Protein AF-A0A957ATM4-F1 (afdb_monomer)

Structure (mmCIF, N/CA/C/O backbone):
data_AF-A0A957ATM4-F1
#
_entry.id   AF-A0A957ATM4-F1
#
loop_
_atom_site.group_PDB
_atom_site.id
_atom_site.type_symbol
_atom_site.label_atom_id
_atom_site.label_alt_id
_atom_site.label_comp_id
_atom_site.label_asym_id
_atom_site.label_entity_id
_atom_site.label_seq_id
_atom_site.pdbx_PDB_ins_code
_atom_site.Cartn_x
_atom_site.Cartn_y
_atom_site.Cartn_z
_atom_site.occupancy
_atom_site.B_iso_or_equiv
_atom_site.auth_seq_id
_atom_site.auth_comp_id
_atom_site.auth_asym_id
_atom_site.auth_atom_id
_atom_site.pdbx_PDB_model_num
ATOM 1 N N . MET A 1 1 ? -53.251 17.402 25.064 1.00 40.00 1 MET A N 1
ATOM 2 C CA . MET A 1 1 ? -52.971 16.564 23.880 1.00 40.00 1 MET A CA 1
ATOM 3 C C . MET A 1 1 ? -51.745 17.144 23.198 1.00 40.00 1 MET A C 1
ATOM 5 O O . MET A 1 1 ? -51.858 18.003 22.338 1.00 40.00 1 MET A O 1
ATOM 9 N N . THR A 1 2 ? -50.576 16.787 23.715 1.00 40.59 2 THR A N 1
ATOM 10 C CA . THR A 1 2 ? -49.256 17.186 23.221 1.00 40.59 2 THR A CA 1
ATOM 11 C C . THR A 1 2 ? -48.839 16.183 22.155 1.00 40.59 2 THR A C 1
ATOM 13 O O . THR A 1 2 ? -48.601 15.024 22.476 1.00 40.59 2 THR A O 1
ATOM 16 N N . ASN A 1 3 ? -48.818 16.618 20.895 1.00 41.56 3 ASN A N 1
ATOM 17 C CA . ASN A 1 3 ? -48.182 15.866 19.818 1.00 41.56 3 ASN A CA 1
ATOM 18 C C . ASN A 1 3 ? -46.671 16.064 19.934 1.00 41.56 3 ASN A C 1
ATOM 20 O O . ASN A 1 3 ? -46.186 17.191 19.853 1.00 41.56 3 ASN A O 1
ATOM 24 N N . ASP A 1 4 ? -45.974 14.959 20.151 1.00 37.66 4 ASP A N 1
ATOM 25 C CA . ASP A 1 4 ? -44.525 14.835 20.236 1.00 37.66 4 ASP A CA 1
ATOM 26 C C . ASP A 1 4 ? -43.984 14.470 18.834 1.00 37.66 4 ASP A C 1
ATOM 28 O O . ASP A 1 4 ? -44.310 13.391 18.331 1.00 37.66 4 ASP A O 1
ATOM 32 N N . PRO A 1 5 ? -43.239 15.342 18.127 1.00 45.31 5 PRO A N 1
ATOM 33 C CA . PRO A 1 5 ? -42.734 15.057 16.785 1.00 45.31 5 PRO A CA 1
ATOM 34 C C . PRO A 1 5 ? -41.310 14.467 16.830 1.00 45.31 5 PRO A C 1
ATOM 36 O O . PRO A 1 5 ? -40.392 15.029 16.238 1.00 45.31 5 PRO A O 1
ATOM 39 N N . SER A 1 6 ? -41.109 13.343 17.529 1.00 41.41 6 SER A N 1
ATOM 40 C CA . SER A 1 6 ? -39.770 12.768 17.789 1.00 41.41 6 SER A CA 1
ATOM 41 C C . SER A 1 6 ? -39.470 11.424 17.090 1.00 41.41 6 SER A C 1
ATOM 43 O O . SER A 1 6 ? -38.690 10.628 17.600 1.00 41.41 6 SER A O 1
ATOM 45 N N . LEU A 1 7 ? -40.069 11.113 15.927 1.00 37.44 7 LEU A N 1
ATOM 46 C CA . LEU A 1 7 ? -39.877 9.787 15.290 1.00 37.44 7 LEU A CA 1
ATOM 47 C C . LEU A 1 7 ? -39.772 9.751 13.746 1.00 37.44 7 LEU A C 1
ATOM 49 O O . LEU A 1 7 ? -40.033 8.717 13.143 1.00 37.44 7 LEU A O 1
ATOM 53 N N . ALA A 1 8 ? -39.337 10.820 13.067 1.00 36.06 8 ALA A N 1
ATOM 54 C CA . ALA A 1 8 ? -39.198 10.800 11.597 1.00 36.06 8 ALA A CA 1
ATOM 55 C C . ALA A 1 8 ? -37.880 11.399 11.068 1.00 36.06 8 ALA A C 1
ATOM 57 O O . ALA A 1 8 ? -37.890 12.263 10.197 1.00 36.06 8 ALA A O 1
ATOM 58 N N . SER A 1 9 ? -36.733 10.932 11.573 1.00 38.50 9 SER A N 1
ATOM 59 C CA . SER A 1 9 ? -35.419 11.196 10.956 1.00 38.50 9 SER A CA 1
ATOM 60 C C . SER A 1 9 ? -34.688 9.897 10.597 1.00 38.50 9 SER A C 1
ATOM 62 O O . SER A 1 9 ? -33.497 9.755 10.856 1.00 38.50 9 SER A O 1
ATOM 64 N N . ALA A 1 10 ? -35.404 8.940 10.004 1.00 39.41 10 ALA A N 1
ATOM 65 C CA . ALA A 1 10 ? -34.805 7.834 9.263 1.00 39.41 10 ALA A CA 1
ATOM 66 C C . ALA A 1 10 ? -34.756 8.237 7.779 1.00 39.41 10 ALA A C 1
ATOM 68 O O . ALA A 1 10 ? -35.801 8.452 7.169 1.00 39.41 10 ALA A O 1
ATOM 69 N N . GLY A 1 11 ? -33.549 8.393 7.227 1.00 42.22 11 GLY A N 1
ATOM 70 C CA . GLY A 1 11 ? -33.332 8.608 5.791 1.00 42.22 11 GLY A CA 1
ATOM 71 C C . GLY A 1 11 ? -33.213 10.064 5.329 1.00 42.22 11 GLY A C 1
ATOM 72 O O . GLY A 1 11 ? -33.776 10.420 4.296 1.00 42.22 11 GLY A O 1
ATOM 73 N N . GLN A 1 12 ? -32.467 10.927 6.032 1.00 45.06 12 GLN A N 1
ATOM 74 C CA . GLN A 1 12 ? -31.964 12.129 5.358 1.00 45.06 12 GLN A CA 1
ATOM 75 C C . GLN A 1 12 ? -30.937 11.679 4.317 1.00 45.06 12 GLN A C 1
ATOM 77 O O . GLN A 1 12 ? -29.801 11.368 4.665 1.00 45.06 12 GLN A O 1
ATOM 82 N N . SER A 1 13 ? -31.341 11.643 3.047 1.00 55.44 13 SER A N 1
ATOM 83 C CA . SER A 1 13 ? -30.469 11.498 1.880 1.00 55.44 13 SER A CA 1
ATOM 84 C C . SER A 1 13 ? -29.562 12.728 1.773 1.00 55.44 13 SER A C 1
ATOM 86 O O . SER A 1 13 ? -29.761 13.613 0.935 1.00 55.44 13 SER A O 1
ATOM 88 N N . ASN A 1 14 ? -28.627 12.844 2.710 1.00 70.81 14 ASN A N 1
ATOM 89 C CA . ASN A 1 14 ? -27.729 13.972 2.815 1.00 70.81 14 ASN A CA 1
ATOM 90 C C . ASN A 1 14 ? -26.638 13.762 1.767 1.00 70.81 14 ASN A C 1
ATOM 92 O O . ASN A 1 14 ? -25.816 12.854 1.865 1.00 70.81 14 ASN A O 1
ATOM 96 N N . LEU A 1 15 ? -26.715 14.544 0.695 1.00 78.19 15 LEU A N 1
ATOM 97 C CA . LEU A 1 15 ? -25.790 14.466 -0.425 1.00 78.19 15 LEU A CA 1
ATOM 98 C C . LEU A 1 15 ? -24.567 15.329 -0.115 1.00 78.19 15 LEU A C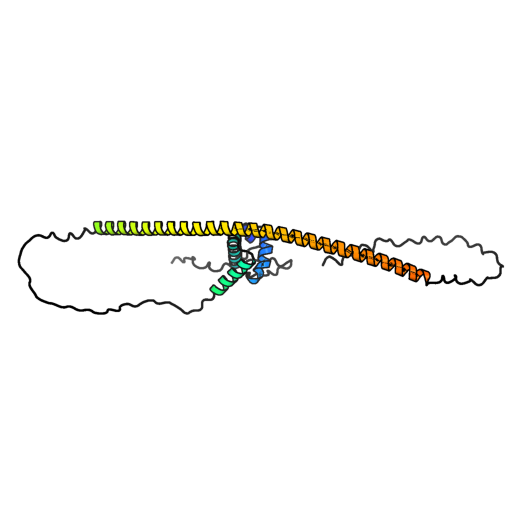 1
ATOM 100 O O . LEU A 1 15 ? -24.607 16.553 -0.254 1.00 78.19 15 LEU A O 1
ATOM 104 N N . TYR A 1 16 ? -23.471 14.688 0.266 1.00 79.62 16 TYR A N 1
ATOM 105 C CA . TYR A 1 16 ? -22.216 15.338 0.606 1.00 79.62 16 TYR A CA 1
ATOM 106 C C . TYR A 1 16 ? -21.400 15.682 -0.641 1.00 79.62 16 TYR A C 1
ATOM 108 O O . TYR A 1 16 ? -21.282 14.905 -1.600 1.00 79.62 16 TYR A O 1
ATOM 116 N N . ARG A 1 17 ? -20.794 16.873 -0.635 1.00 83.44 17 ARG A N 1
ATOM 117 C CA . ARG A 1 17 ? -19.826 17.278 -1.661 1.00 83.44 17 ARG A CA 1
ATOM 118 C C . ARG A 1 17 ? -18.489 16.567 -1.426 1.00 83.44 17 ARG A C 1
ATOM 120 O O . ARG A 1 17 ? -18.107 16.353 -0.279 1.00 83.44 17 ARG A O 1
ATOM 127 N N . PRO A 1 18 ? -17.681 16.323 -2.474 1.00 80.88 18 PRO A N 1
ATOM 128 C CA . PRO A 1 18 ? -16.367 15.697 -2.313 1.00 80.88 18 PRO A CA 1
ATOM 129 C C . PRO A 1 18 ? -15.440 16.434 -1.334 1.00 80.88 18 PRO A C 1
ATOM 131 O O . PRO A 1 18 ? -14.645 15.810 -0.645 1.00 80.88 18 PRO A O 1
ATOM 134 N N . ALA A 1 19 ? -15.537 17.764 -1.257 1.00 78.88 19 ALA A N 1
ATOM 135 C CA . ALA A 1 19 ? -14.753 18.556 -0.310 1.00 78.88 19 ALA A CA 1
ATOM 136 C C . ALA A 1 19 ? -15.186 18.338 1.151 1.00 78.88 19 ALA A C 1
ATOM 138 O O . ALA A 1 19 ? -14.337 18.308 2.035 1.00 78.88 19 ALA A O 1
ATOM 139 N N . GLU A 1 20 ? -16.485 18.149 1.393 1.00 83.94 20 GLU A N 1
ATOM 140 C CA . GLU A 1 20 ? -17.044 17.901 2.727 1.00 83.94 20 GLU A CA 1
ATOM 141 C C . GLU A 1 20 ? -16.681 16.494 3.206 1.00 83.94 20 GLU A C 1
ATOM 143 O O . GLU A 1 20 ? -16.229 16.333 4.334 1.00 83.94 20 GLU A O 1
ATOM 148 N N . VAL A 1 21 ? -16.771 15.491 2.324 1.00 84.06 21 VAL A N 1
ATOM 149 C CA . VAL A 1 21 ? -16.355 14.111 2.634 1.00 84.06 21 VAL A CA 1
ATOM 150 C C . VAL A 1 21 ? -14.859 14.036 2.940 1.00 84.06 21 VAL A C 1
ATOM 152 O O . VAL A 1 21 ? -14.456 13.396 3.906 1.00 84.06 21 VAL A O 1
ATOM 155 N N . ALA A 1 22 ? -14.024 14.735 2.165 1.00 85.50 22 ALA A N 1
ATOM 156 C CA . ALA A 1 22 ? -12.586 14.798 2.425 1.00 85.50 22 ALA A CA 1
ATOM 157 C C . ALA A 1 22 ? -12.278 15.414 3.801 1.00 85.50 22 ALA A C 1
ATOM 159 O O . ALA A 1 22 ? -11.408 14.923 4.517 1.00 85.50 22 ALA A O 1
ATOM 160 N N . GLN A 1 23 ? -13.016 16.461 4.185 1.00 84.44 23 GLN A N 1
ATOM 161 C CA . GLN A 1 23 ? -12.873 17.096 5.492 1.00 84.44 23 GLN A CA 1
ATOM 162 C C . GLN A 1 23 ? -13.350 16.190 6.634 1.00 84.44 23 GLN A C 1
ATOM 164 O O . GLN A 1 23 ? -12.699 16.147 7.674 1.00 84.44 23 GLN A O 1
ATOM 169 N N . LEU A 1 24 ? -14.448 15.457 6.435 1.00 84.75 24 LEU A N 1
ATOM 170 C CA . LEU A 1 24 ? -15.026 14.556 7.433 1.00 84.75 24 LEU A CA 1
ATOM 171 C C . LEU A 1 24 ? -14.125 13.346 7.716 1.00 84.75 24 LEU A C 1
ATOM 173 O O . LEU A 1 24 ? -13.952 12.972 8.870 1.00 84.75 24 LEU A O 1
ATOM 177 N N . LEU A 1 25 ? -13.501 12.792 6.676 1.00 84.75 25 LEU A N 1
ATOM 178 C CA . LEU A 1 25 ? -12.559 11.669 6.780 1.00 84.75 25 LEU A CA 1
ATOM 179 C C . LEU A 1 25 ? -11.124 12.112 7.133 1.00 84.75 25 LEU A C 1
ATOM 181 O O . LEU A 1 25 ? -10.246 11.283 7.365 1.00 84.75 25 LEU A O 1
ATOM 185 N N . GLY A 1 26 ? -10.849 13.422 7.147 1.00 86.44 26 GLY A N 1
ATOM 186 C CA . GLY A 1 26 ? -9.512 13.961 7.415 1.00 86.44 26 GLY A CA 1
ATOM 187 C C . GLY A 1 26 ? -8.473 13.646 6.329 1.00 86.44 26 GLY A C 1
ATOM 188 O O . GLY A 1 26 ? -7.273 13.670 6.603 1.00 86.44 26 GLY A O 1
ATOM 189 N N . ILE A 1 27 ? -8.904 13.358 5.095 1.00 87.31 27 ILE A N 1
ATOM 190 C CA . ILE A 1 27 ? -8.031 12.975 3.973 1.00 87.31 27 ILE A CA 1
ATOM 191 C C . ILE A 1 27 ? -7.923 14.073 2.912 1.00 87.31 27 ILE A C 1
ATOM 193 O O . ILE A 1 27 ? -8.768 14.958 2.782 1.00 87.31 27 ILE A O 1
ATOM 197 N N . SER A 1 28 ? -6.876 14.010 2.083 1.00 85.06 28 SER A N 1
ATOM 198 C CA . SER A 1 28 ? -6.738 14.943 0.962 1.00 85.06 28 SER A CA 1
ATOM 199 C C . SER A 1 28 ? -7.797 14.687 -0.121 1.00 85.06 28 SER A C 1
ATOM 201 O O . SER A 1 28 ? -8.157 13.543 -0.408 1.00 85.06 28 SER A O 1
ATOM 203 N N . ALA A 1 2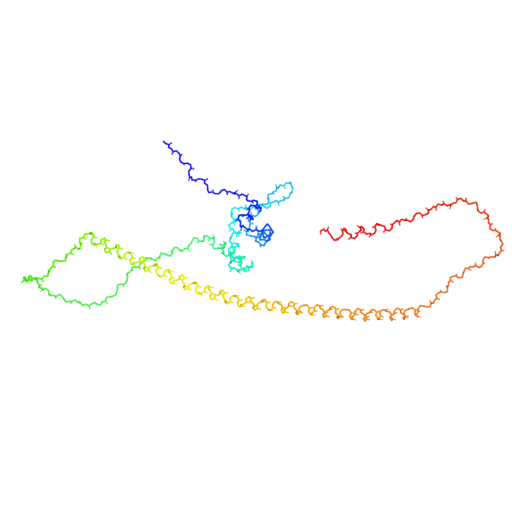9 ? -8.230 15.742 -0.820 1.00 79.69 29 ALA A N 1
ATOM 204 C CA . ALA A 1 29 ? -9.154 15.611 -1.951 1.00 79.69 29 ALA A CA 1
ATOM 205 C C . ALA A 1 29 ? -8.595 14.727 -3.088 1.00 79.69 29 ALA A C 1
ATOM 207 O O . ALA A 1 29 ? -9.362 14.134 -3.845 1.00 79.69 29 ALA A O 1
ATOM 208 N N . ALA A 1 30 ? -7.268 14.621 -3.219 1.00 78.44 30 ALA A N 1
ATOM 209 C CA . ALA A 1 30 ? -6.622 13.725 -4.177 1.00 78.44 30 ALA A CA 1
ATOM 210 C C . ALA A 1 30 ? -6.742 12.250 -3.754 1.00 78.44 30 ALA A C 1
ATOM 212 O O . ALA A 1 30 ? -7.033 11.399 -4.595 1.00 78.44 30 ALA A O 1
ATOM 213 N N . THR A 1 31 ? -6.585 11.962 -2.457 1.00 82.56 31 THR A N 1
ATOM 214 C CA . THR A 1 31 ? -6.781 10.625 -1.875 1.00 82.56 31 THR A CA 1
ATOM 215 C C . THR A 1 31 ? -8.221 10.171 -2.061 1.00 82.56 31 THR A C 1
ATOM 217 O O . THR A 1 31 ? -8.448 9.087 -2.594 1.00 82.56 31 THR A O 1
ATOM 220 N N . LEU A 1 32 ? -9.182 11.046 -1.743 1.00 84.12 32 LEU A N 1
ATOM 221 C CA . LEU A 1 32 ? -10.599 10.765 -1.945 1.00 84.12 32 LEU A CA 1
ATOM 222 C C . LEU A 1 32 ? -10.898 10.455 -3.417 1.00 84.12 32 LEU A C 1
ATOM 224 O O . LEU A 1 32 ? -11.493 9.432 -3.709 1.00 84.12 32 LEU A O 1
ATOM 228 N N . ARG A 1 33 ? -10.415 11.267 -4.371 1.00 81.50 33 ARG A N 1
ATOM 229 C CA . ARG A 1 33 ? -10.600 10.991 -5.813 1.00 81.50 33 ARG A CA 1
ATOM 230 C C . ARG A 1 33 ? -10.053 9.626 -6.232 1.00 81.50 33 ARG A C 1
ATOM 232 O O . ARG A 1 33 ? -10.665 8.960 -7.064 1.00 81.50 33 ARG A O 1
ATOM 239 N N . ARG A 1 34 ? -8.901 9.222 -5.686 1.00 81.62 34 ARG A N 1
ATOM 240 C CA . ARG A 1 34 ? -8.295 7.914 -5.965 1.00 81.62 34 ARG A CA 1
ATOM 241 C C . ARG A 1 34 ? -9.164 6.783 -5.422 1.00 81.62 34 ARG A C 1
ATOM 243 O O . ARG A 1 34 ? -9.425 5.834 -6.155 1.00 81.62 34 ARG A O 1
ATOM 250 N N . TRP A 1 35 ? -9.624 6.901 -4.179 1.00 87.19 35 TRP A N 1
ATOM 251 C CA . TRP A 1 35 ? -10.499 5.913 -3.547 1.00 87.19 35 TRP A CA 1
ATOM 252 C C . TRP A 1 35 ? -11.835 5.810 -4.278 1.00 87.19 35 TRP A C 1
ATOM 254 O O . TRP A 1 35 ? -12.226 4.714 -4.655 1.00 87.19 35 TRP A O 1
ATOM 264 N N . SER A 1 36 ? -12.456 6.933 -4.631 1.00 82.56 36 SER A N 1
ATOM 265 C CA . SER A 1 36 ? -13.722 6.948 -5.370 1.00 82.56 36 SER A CA 1
ATOM 266 C C . SER A 1 36 ? -13.638 6.381 -6.785 1.00 82.56 36 SER A C 1
ATOM 268 O O . SER A 1 36 ? -14.665 6.067 -7.370 1.00 82.56 36 SER A O 1
ATOM 270 N N . ASN A 1 37 ? -12.445 6.302 -7.382 1.00 81.25 37 ASN A N 1
ATOM 271 C CA . ASN A 1 37 ? -12.248 5.594 -8.649 1.00 81.25 37 ASN A CA 1
ATOM 272 C C . ASN A 1 37 ? -11.981 4.100 -8.439 1.00 81.25 37 ASN A C 1
ATOM 274 O O . ASN A 1 37 ? -12.336 3.303 -9.297 1.00 81.25 37 ASN A O 1
ATOM 278 N N . ARG A 1 38 ? -11.328 3.723 -7.334 1.00 79.19 38 ARG A N 1
ATOM 279 C CA . ARG A 1 38 ? -10.962 2.331 -7.038 1.00 79.19 38 ARG A CA 1
ATOM 280 C C . ARG A 1 38 ? -12.129 1.528 -6.467 1.00 79.19 38 ARG A C 1
ATOM 282 O O . ARG A 1 38 ? -12.237 0.354 -6.778 1.00 79.19 38 ARG A O 1
ATOM 289 N N . PHE A 1 39 ? -12.979 2.171 -5.673 1.00 79.75 39 PHE A N 1
ATOM 290 C CA . PHE A 1 39 ? -14.162 1.582 -5.046 1.00 79.75 39 PHE A CA 1
ATOM 291 C C . PHE A 1 39 ? -15.454 2.063 -5.718 1.00 79.75 39 PHE A C 1
ATOM 293 O O . PHE A 1 39 ? -16.498 2.107 -5.083 1.00 79.75 39 PHE A O 1
ATOM 300 N N . ALA A 1 40 ? -15.383 2.457 -6.996 1.00 77.81 40 ALA A N 1
ATOM 301 C CA . ALA A 1 40 ? -16.537 2.963 -7.741 1.00 77.81 40 ALA A CA 1
ATOM 302 C C . ALA A 1 40 ? -17.696 1.952 -7.787 1.00 77.81 40 ALA A C 1
ATOM 304 O O . ALA A 1 40 ? -18.847 2.366 -7.772 1.00 77.81 40 ALA A O 1
ATOM 305 N N . ASP A 1 41 ? -17.383 0.655 -7.777 1.00 74.56 41 ASP A N 1
ATOM 306 C CA . ASP A 1 41 ? -18.364 -0.436 -7.801 1.00 74.56 41 ASP A CA 1
ATOM 307 C C . ASP A 1 41 ? -19.173 -0.549 -6.495 1.00 74.56 41 ASP A C 1
ATOM 309 O O . ASP A 1 41 ? -20.271 -1.097 -6.494 1.00 74.56 41 ASP A O 1
ATOM 313 N N . PHE A 1 42 ? -18.652 0.001 -5.393 1.00 68.50 42 PHE A N 1
ATOM 314 C CA . PHE A 1 42 ? -19.267 -0.032 -4.061 1.00 68.50 42 PHE A CA 1
ATOM 315 C C . PHE A 1 42 ? -19.925 1.296 -3.671 1.00 68.50 42 PHE A C 1
ATOM 317 O O . PHE A 1 42 ? -20.449 1.423 -2.568 1.00 68.50 42 PHE A O 1
ATOM 324 N N . LEU A 1 43 ? -19.856 2.300 -4.547 1.00 74.12 43 LEU A N 1
ATOM 325 C CA . LEU A 1 43 ? -20.360 3.640 -4.285 1.00 74.12 43 LEU A CA 1
ATOM 326 C C . LEU A 1 43 ? -21.560 3.921 -5.186 1.00 74.12 43 LEU A C 1
ATOM 328 O O . LEU A 1 43 ? -21.468 3.839 -6.414 1.00 74.12 43 LEU A O 1
ATOM 332 N N . VAL A 1 44 ? -22.668 4.345 -4.586 1.00 64.25 44 VAL A N 1
ATOM 333 C CA . VAL A 1 44 ? -23.861 4.792 -5.310 1.00 64.25 44 VAL A CA 1
ATOM 334 C C . VAL A 1 44 ? -23.643 6.249 -5.715 1.00 64.25 44 VAL A C 1
ATOM 336 O O . VAL A 1 44 ? -24.226 7.193 -5.180 1.00 64.25 44 VAL A O 1
ATOM 339 N N . LEU A 1 45 ? -22.730 6.445 -6.670 1.00 62.03 45 LEU A N 1
ATOM 340 C CA . LEU A 1 45 ? -22.414 7.758 -7.219 1.00 62.03 45 LEU A CA 1
ATOM 341 C C . LEU A 1 45 ? -23.635 8.311 -7.959 1.00 62.03 45 LEU A C 1
ATOM 343 O O . LEU A 1 45 ? -23.878 7.986 -9.118 1.00 62.03 45 LEU A O 1
ATOM 347 N N . ASN A 1 46 ? -24.361 9.216 -7.309 1.00 56.97 46 ASN A N 1
ATOM 348 C CA . ASN A 1 46 ? -25.365 10.020 -7.990 1.00 56.97 46 ASN A CA 1
ATOM 349 C C . ASN A 1 46 ? -24.642 11.056 -8.860 1.00 56.97 46 ASN A C 1
ATOM 351 O O . ASN A 1 46 ? -24.007 11.998 -8.358 1.00 56.97 46 ASN A O 1
ATOM 355 N N . ASP A 1 47 ? -24.713 10.873 -10.176 1.00 54.59 47 ASP A N 1
ATOM 356 C CA . ASP A 1 47 ? -24.248 11.845 -11.149 1.00 54.59 47 ASP A CA 1
ATOM 357 C C . ASP A 1 47 ? -25.235 13.012 -11.173 1.00 54.59 47 ASP A C 1
ATOM 359 O O . ASP A 1 47 ? -26.212 13.059 -11.909 1.00 54.59 47 ASP A O 1
ATOM 363 N N . GLY A 1 48 ? -24.992 13.996 -10.310 1.00 49.62 48 GLY A N 1
ATOM 364 C CA . GLY A 1 48 ? -25.739 15.243 -10.357 1.00 49.62 48 GLY A CA 1
ATOM 365 C C . GLY A 1 48 ? -25.553 15.888 -11.729 1.00 49.62 48 GLY A C 1
ATOM 366 O O . GLY A 1 48 ? -24.549 16.564 -11.961 1.00 49.62 48 GLY A O 1
ATOM 367 N N . THR A 1 49 ? -26.511 15.692 -12.638 1.00 44.09 49 THR A N 1
ATOM 368 C CA . THR A 1 49 ? -26.579 16.388 -13.920 1.00 44.09 49 THR A CA 1
ATOM 369 C C . THR A 1 49 ? -26.814 17.862 -13.633 1.00 44.09 49 THR A C 1
ATOM 371 O O . THR A 1 49 ? -27.937 18.323 -13.445 1.00 44.09 49 THR A O 1
ATOM 374 N N . SER A 1 50 ? -25.730 18.616 -13.526 1.00 44.25 50 SER A N 1
ATOM 375 C CA . SER A 1 50 ? -25.753 20.068 -13.603 1.00 44.25 50 SER A CA 1
ATOM 376 C C . SER A 1 50 ? -24.950 20.460 -14.832 1.00 44.25 50 SER A C 1
ATOM 378 O O . SER A 1 50 ? -23.811 20.019 -15.014 1.00 44.25 50 SER A O 1
ATOM 380 N N . GLU A 1 51 ? -25.588 21.240 -15.701 1.00 45.25 51 GLU A N 1
ATOM 381 C CA . GLU A 1 51 ? -25.008 21.854 -16.894 1.00 45.25 51 GLU A CA 1
ATOM 382 C C . GLU A 1 51 ? -23.717 22.594 -16.499 1.00 45.25 51 GLU A C 1
ATOM 384 O O . GLU A 1 51 ? -23.762 23.690 -15.948 1.00 45.25 51 GLU A O 1
ATOM 389 N N . GLY A 1 52 ? -22.553 21.963 -16.683 1.00 45.88 52 GLY A N 1
ATOM 390 C CA . GLY A 1 52 ? -21.268 22.515 -16.223 1.00 45.88 52 GLY A CA 1
ATOM 391 C C . GLY A 1 52 ? -20.264 21.525 -15.627 1.00 45.88 52 GLY A C 1
ATOM 392 O O . GLY A 1 52 ? -19.172 21.939 -15.250 1.00 45.88 52 GLY A O 1
ATOM 393 N N . GLY A 1 53 ? -20.587 20.232 -15.577 1.00 46.56 53 GLY A N 1
ATOM 394 C CA . GLY A 1 53 ? -19.668 19.176 -15.143 1.00 46.56 53 GLY A CA 1
ATOM 395 C C . GLY A 1 53 ? -20.246 18.410 -13.962 1.00 46.56 53 GLY A C 1
ATOM 396 O O . GLY A 1 53 ? -20.539 18.987 -12.919 1.00 46.56 53 GLY A O 1
ATOM 397 N N . SER A 1 54 ? -20.432 17.102 -14.143 1.00 53.66 54 SER A N 1
ATOM 398 C CA . SER A 1 54 ? -21.031 16.221 -13.139 1.00 53.66 54 SER A CA 1
ATOM 399 C C . SER A 1 54 ? -20.157 16.175 -11.881 1.00 53.66 54 SER A C 1
ATOM 401 O O . SER A 1 54 ? -19.112 15.519 -11.831 1.00 53.66 54 SER A O 1
ATOM 403 N N . HIS A 1 55 ? -20.543 16.936 -10.857 1.00 58.88 55 HIS A N 1
ATOM 404 C CA . HIS A 1 55 ? -19.908 16.876 -9.550 1.00 58.88 55 HIS A CA 1
ATOM 405 C C . HIS A 1 55 ? -20.509 15.702 -8.776 1.00 58.88 55 HIS A C 1
ATOM 407 O O . HIS A 1 55 ? -21.640 15.789 -8.303 1.00 58.88 55 HIS A O 1
ATOM 413 N N . ARG A 1 56 ? -19.724 14.623 -8.642 1.00 69.94 56 ARG A N 1
ATOM 414 C CA . ARG A 1 56 ? -20.048 13.433 -7.837 1.00 69.94 56 ARG A CA 1
ATOM 415 C C . ARG A 1 56 ? -20.564 13.849 -6.456 1.00 69.94 56 ARG A C 1
ATOM 417 O O . ARG A 1 56 ? -19.879 14.610 -5.765 1.00 69.94 56 ARG A O 1
ATOM 424 N N . ARG A 1 57 ? -21.745 13.365 -6.067 1.00 79.44 57 ARG A N 1
ATOM 425 C CA . ARG A 1 57 ? -22.294 13.541 -4.715 1.00 79.44 57 ARG A CA 1
ATOM 426 C C . ARG A 1 57 ? -22.293 12.202 -3.999 1.00 79.44 57 ARG A C 1
ATOM 428 O O . ARG A 1 57 ? -22.702 11.213 -4.593 1.00 79.44 57 ARG A O 1
ATOM 435 N N . TYR A 1 58 ? -21.828 12.210 -2.756 1.00 78.88 58 TYR A N 1
ATOM 436 C CA . TYR A 1 58 ? -21.783 11.025 -1.907 1.00 78.88 58 TYR A CA 1
ATOM 437 C C . TYR A 1 58 ? -23.011 11.010 -1.009 1.00 78.88 58 TYR A C 1
ATOM 439 O O . TYR A 1 58 ? -23.380 12.037 -0.441 1.00 78.88 58 TYR A O 1
ATOM 447 N N . THR A 1 59 ? -23.650 9.862 -0.901 1.00 82.38 59 THR A N 1
ATOM 448 C CA . THR A 1 59 ? -24.699 9.592 0.079 1.00 82.38 59 THR A CA 1
ATOM 449 C C . THR A 1 59 ? -24.091 9.352 1.465 1.00 82.38 59 THR A C 1
ATOM 451 O O . THR A 1 59 ? -22.875 9.220 1.612 1.00 82.38 59 THR A O 1
ATOM 454 N N . SER A 1 60 ? -24.925 9.304 2.505 1.00 77.44 60 SER A N 1
ATOM 455 C CA . SER A 1 60 ? -24.492 8.869 3.841 1.00 77.44 60 SER A CA 1
ATOM 456 C C . SER A 1 60 ? -23.883 7.466 3.821 1.00 77.44 60 SER A C 1
ATOM 458 O O . SER A 1 60 ? -22.919 7.209 4.537 1.00 77.44 60 SER A O 1
ATOM 460 N N . ASP A 1 61 ? -24.410 6.596 2.962 1.00 76.75 61 ASP A N 1
ATOM 461 C CA . ASP A 1 61 ? -23.989 5.202 2.849 1.00 76.75 61 ASP A CA 1
ATOM 462 C C . ASP A 1 61 ? -22.608 5.124 2.185 1.00 76.75 61 ASP A C 1
ATOM 464 O O . ASP A 1 61 ? -21.718 4.432 2.673 1.00 76.75 61 ASP A O 1
ATOM 468 N N . ASP A 1 62 ? -22.363 5.955 1.167 1.00 81.50 62 ASP A N 1
ATOM 469 C CA . ASP A 1 62 ? -21.038 6.101 0.553 1.00 81.50 62 ASP A CA 1
ATOM 470 C C . ASP A 1 62 ? -19.980 6.588 1.553 1.00 81.50 62 ASP A C 1
ATOM 472 O O . ASP A 1 62 ? -18.823 6.166 1.510 1.00 81.50 62 ASP A O 1
ATOM 476 N N . VAL A 1 63 ? -20.358 7.497 2.459 1.00 83.94 63 VAL A N 1
ATOM 477 C CA . VAL A 1 63 ? -19.452 7.980 3.511 1.00 83.94 63 VAL A CA 1
ATOM 478 C C . VAL A 1 63 ? -19.120 6.855 4.491 1.00 83.94 63 VAL A C 1
ATOM 480 O O . VAL A 1 63 ? -17.956 6.729 4.869 1.00 83.94 63 VAL A O 1
ATOM 483 N N . ALA A 1 64 ? -20.090 6.008 4.846 1.00 83.38 64 ALA A N 1
ATOM 484 C CA . ALA A 1 64 ? -19.857 4.842 5.698 1.00 83.38 64 ALA A CA 1
ATOM 485 C C . ALA A 1 64 ? -18.913 3.822 5.032 1.00 83.38 64 ALA A C 1
ATOM 487 O O . ALA A 1 64 ? -17.972 3.347 5.670 1.00 83.38 64 ALA A O 1
ATOM 488 N N . VAL A 1 65 ? -19.087 3.557 3.731 1.00 85.50 65 VAL A N 1
ATOM 489 C CA . VAL A 1 65 ? -18.177 2.700 2.949 1.00 85.50 65 VAL A CA 1
ATOM 490 C C . VAL A 1 65 ? -16.760 3.281 2.925 1.00 85.50 65 VAL A C 1
ATOM 492 O O . VAL A 1 65 ? -15.787 2.569 3.171 1.00 85.50 65 VAL A O 1
ATOM 495 N N . LEU A 1 66 ? -16.612 4.587 2.680 1.00 86.19 66 LEU A N 1
ATOM 496 C CA . LEU A 1 66 ? -15.300 5.246 2.651 1.00 86.19 66 LEU A CA 1
ATOM 497 C C . LEU A 1 66 ? -14.627 5.306 4.029 1.00 86.19 66 LEU A C 1
ATOM 499 O O . LEU A 1 66 ? -13.402 5.200 4.111 1.00 86.19 66 LEU A O 1
ATOM 503 N N . GLN A 1 67 ? -15.405 5.446 5.102 1.00 87.12 67 GLN A N 1
ATOM 504 C CA . GLN A 1 67 ? -14.903 5.348 6.471 1.00 87.12 67 GLN A CA 1
ATOM 505 C C . GLN A 1 67 ? -14.398 3.932 6.763 1.00 87.12 67 GLN A C 1
ATOM 507 O O . GLN A 1 67 ? -13.314 3.763 7.316 1.00 87.12 67 GLN A O 1
ATOM 512 N N . ARG A 1 68 ? -15.121 2.906 6.306 1.00 83.69 68 ARG A N 1
ATOM 513 C CA . ARG A 1 68 ? -14.680 1.518 6.442 1.00 83.69 68 ARG A CA 1
ATOM 514 C C . ARG A 1 68 ? -13.393 1.241 5.666 1.00 83.69 68 ARG A C 1
ATOM 516 O O . ARG A 1 68 ? -12.469 0.636 6.202 1.00 83.69 68 ARG A O 1
ATOM 523 N N . VAL A 1 69 ? -13.290 1.743 4.433 1.00 86.44 69 VAL A N 1
ATOM 524 C CA . VAL A 1 69 ? -12.048 1.702 3.638 1.00 86.44 69 VAL A CA 1
ATOM 525 C C . VAL A 1 69 ? -10.885 2.322 4.409 1.00 86.44 69 VAL A C 1
ATOM 527 O O . VAL A 1 69 ? -9.796 1.753 4.420 1.00 86.44 69 VAL A O 1
ATOM 530 N N . GLN A 1 70 ? -11.104 3.469 5.055 1.00 86.56 70 GLN A N 1
ATOM 531 C CA . GLN A 1 70 ? -10.079 4.131 5.859 1.00 86.56 70 GLN A CA 1
ATOM 532 C C . GLN A 1 70 ? -9.622 3.254 7.026 1.00 86.56 70 GLN A C 1
ATOM 534 O O . GLN A 1 70 ? -8.423 3.042 7.178 1.00 86.56 70 GLN A O 1
ATOM 539 N N . GLU A 1 71 ? -10.554 2.690 7.793 1.00 85.06 71 GLU A N 1
ATOM 540 C CA . GLU A 1 71 ? -10.236 1.795 8.912 1.00 85.06 71 GLU A CA 1
ATOM 541 C C . GLU A 1 71 ? -9.422 0.575 8.469 1.00 85.06 71 GLU A C 1
ATOM 543 O O . GLU A 1 71 ? -8.479 0.178 9.153 1.00 85.06 71 GLU A O 1
ATOM 548 N N . LEU A 1 72 ? -9.769 -0.021 7.327 1.00 85.31 72 LEU A N 1
ATOM 549 C CA . LEU A 1 72 ? -9.069 -1.190 6.796 1.00 85.31 72 LEU A CA 1
ATOM 550 C C . LEU A 1 72 ? -7.677 -0.826 6.257 1.00 85.31 72 LEU A C 1
ATOM 552 O O . LEU A 1 72 ? -6.715 -1.571 6.441 1.00 85.31 72 LEU A O 1
ATOM 556 N N . LEU A 1 73 ? -7.525 0.348 5.646 1.00 83.56 73 LEU A N 1
ATOM 557 C CA . LEU A 1 73 ? -6.210 0.838 5.229 1.00 83.56 73 LEU A CA 1
ATOM 558 C C . LEU A 1 73 ? -5.321 1.200 6.430 1.00 83.56 73 LEU A C 1
ATOM 560 O O . LEU A 1 73 ? -4.119 0.936 6.388 1.00 83.56 73 LEU A O 1
ATOM 564 N N . ASP A 1 74 ? -5.897 1.725 7.513 1.00 85.38 74 ASP A N 1
ATOM 565 C CA . ASP A 1 74 ? -5.179 2.007 8.764 1.00 85.38 74 ASP A CA 1
ATOM 566 C C . ASP A 1 74 ? -4.739 0.720 9.486 1.00 85.38 74 ASP A C 1
ATOM 568 O O . ASP A 1 74 ? -3.702 0.697 10.151 1.00 85.38 74 ASP A O 1
ATOM 572 N N . GLN A 1 75 ? -5.467 -0.384 9.287 1.00 82.00 75 GLN A N 1
ATOM 573 C CA . GLN A 1 75 ? -5.071 -1.735 9.714 1.00 82.00 75 GLN A CA 1
ATOM 574 C C . GLN A 1 75 ? -3.934 -2.334 8.861 1.00 82.00 75 GLN A C 1
ATOM 576 O O . GLN A 1 75 ? -3.427 -3.410 9.175 1.00 82.00 75 GLN A O 1
ATOM 581 N N . GLY A 1 76 ? -3.491 -1.634 7.810 1.00 83.19 76 GLY A N 1
ATOM 582 C CA . GLY A 1 76 ? -2.374 -2.041 6.957 1.00 83.19 76 GLY A CA 1
ATOM 583 C C . GLY A 1 76 ? -2.751 -2.988 5.817 1.00 83.19 76 GLY A C 1
ATOM 584 O O . GLY A 1 76 ? -1.851 -3.541 5.182 1.00 83.19 76 GLY A O 1
ATOM 585 N N . LEU A 1 77 ? -4.047 -3.173 5.539 1.00 80.31 77 LEU A N 1
ATOM 586 C CA . LEU A 1 77 ? -4.511 -3.992 4.418 1.00 80.31 77 LEU A CA 1
ATOM 587 C C . LEU A 1 77 ? -4.204 -3.317 3.075 1.00 80.31 77 LEU A C 1
ATOM 589 O O . LEU A 1 77 ? -4.182 -2.090 2.941 1.00 80.31 77 LEU A O 1
ATOM 593 N N . THR A 1 78 ? -3.969 -4.131 2.048 1.00 83.44 78 THR A N 1
ATOM 594 C CA . THR A 1 78 ? -3.793 -3.629 0.683 1.00 83.44 78 THR A CA 1
ATOM 595 C C . THR A 1 78 ? -5.142 -3.257 0.066 1.00 83.44 78 THR A C 1
ATOM 597 O O . THR A 1 78 ? -6.189 -3.775 0.443 1.00 83.44 78 THR A O 1
ATOM 600 N N . TYR A 1 79 ? -5.132 -2.391 -0.950 1.00 80.06 79 TYR A N 1
ATOM 601 C CA . TYR A 1 79 ? -6.354 -1.976 -1.653 1.00 80.06 79 TYR A CA 1
ATOM 602 C C . TYR A 1 79 ? -7.176 -3.138 -2.238 1.00 80.06 79 TYR A C 1
ATOM 604 O O . TYR A 1 79 ? -8.368 -2.966 -2.469 1.00 80.06 79 TYR A O 1
ATOM 612 N N . GLU A 1 80 ? -6.551 -4.281 -2.530 1.00 79.56 80 GLU A N 1
ATOM 613 C CA . GLU A 1 80 ? -7.231 -5.477 -3.047 1.00 79.56 80 GLU A CA 1
ATOM 614 C C . GLU A 1 80 ? -7.950 -6.226 -1.923 1.00 79.56 80 GLU A C 1
ATOM 616 O O . GLU A 1 80 ? -9.138 -6.504 -2.043 1.00 79.56 80 GLU A O 1
ATOM 621 N N . GLN A 1 81 ? -7.282 -6.416 -0.784 1.00 78.00 81 GLN A N 1
ATOM 622 C CA . GLN A 1 81 ? -7.870 -7.038 0.408 1.00 78.00 81 GLN A CA 1
ATOM 623 C C . GLN A 1 81 ? -9.044 -6.222 0.966 1.00 78.00 81 GLN A C 1
ATOM 625 O O . GLN A 1 81 ? -10.040 -6.782 1.417 1.00 78.00 81 GLN A O 1
ATOM 630 N N . VAL A 1 82 ? -8.956 -4.888 0.899 1.00 85.81 82 VAL A N 1
ATOM 631 C CA . VAL A 1 82 ? -10.061 -3.992 1.276 1.00 85.81 82 VAL A CA 1
ATOM 632 C C . VAL A 1 82 ? -11.284 -4.214 0.380 1.00 85.81 82 VAL A C 1
ATOM 634 O O . VAL A 1 82 ? -12.404 -4.251 0.879 1.00 85.81 82 VAL A O 1
ATOM 637 N N . ALA A 1 83 ? -11.091 -4.384 -0.932 1.00 79.75 83 ALA A N 1
ATOM 638 C CA . ALA A 1 83 ? -12.194 -4.628 -1.864 1.00 79.75 83 ALA A CA 1
ATOM 639 C C . ALA A 1 83 ? -12.847 -6.006 -1.643 1.00 79.75 83 ALA A C 1
ATOM 641 O O . ALA A 1 83 ? -14.071 -6.124 -1.719 1.00 79.75 83 ALA A O 1
ATOM 642 N N . GLU A 1 84 ? -12.051 -7.031 -1.326 1.00 78.81 84 GLU A N 1
ATOM 643 C CA . GLU A 1 84 ? -12.557 -8.364 -0.973 1.00 78.81 84 GLU A CA 1
ATOM 644 C C . GLU A 1 84 ? -13.399 -8.331 0.308 1.00 78.81 84 GLU A C 1
ATOM 646 O O . GLU A 1 84 ? -14.510 -8.860 0.316 1.00 78.81 84 GLU A O 1
ATOM 651 N N . GLN A 1 85 ? -12.936 -7.641 1.358 1.00 78.94 85 GLN A N 1
ATOM 652 C CA . GLN A 1 85 ? -13.716 -7.500 2.593 1.00 78.94 85 GLN A CA 1
ATOM 653 C C . GLN A 1 85 ? -15.008 -6.709 2.393 1.00 78.94 85 GLN A C 1
ATOM 655 O O . GLN A 1 85 ? -16.053 -7.128 2.879 1.00 78.94 85 GLN A O 1
ATOM 660 N N . LEU A 1 86 ? -14.972 -5.610 1.632 1.00 82.25 86 LEU A N 1
ATOM 661 C CA . LEU A 1 86 ? -16.189 -4.860 1.303 1.00 82.25 86 LEU A CA 1
ATOM 662 C C . LEU A 1 86 ? -17.206 -5.719 0.542 1.00 82.25 86 LEU A C 1
ATOM 664 O O . LEU A 1 86 ? -18.405 -5.602 0.770 1.00 82.25 86 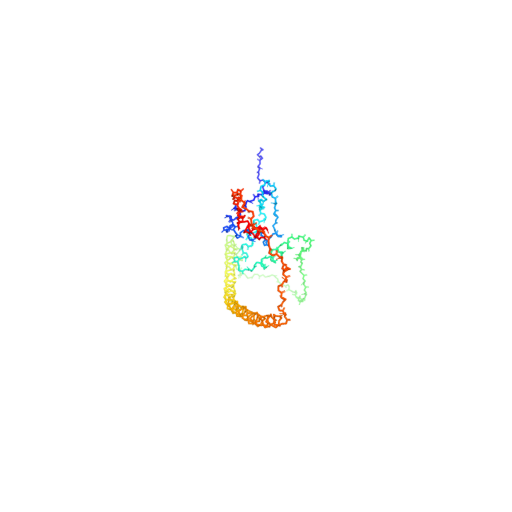LEU A O 1
ATOM 668 N N . THR A 1 87 ? -16.737 -6.611 -0.333 1.00 79.12 87 THR A N 1
ATOM 669 C CA . THR A 1 87 ? -17.609 -7.559 -1.040 1.00 79.12 87 THR A CA 1
ATOM 670 C C . THR A 1 87 ? -18.212 -8.579 -0.072 1.00 79.12 87 THR A C 1
ATOM 672 O O . THR A 1 87 ? -19.395 -8.894 -0.168 1.00 79.12 87 THR A O 1
ATOM 675 N N . GLN A 1 88 ? -17.425 -9.075 0.884 1.00 75.19 88 GLN A N 1
ATOM 676 C CA . GLN A 1 88 ? -17.883 -10.040 1.883 1.00 75.19 88 GLN A CA 1
ATOM 677 C C . GLN A 1 88 ? -18.908 -9.441 2.859 1.00 75.19 88 GLN A C 1
ATOM 679 O O . GLN A 1 88 ? -19.888 -10.109 3.193 1.00 75.19 88 GLN A O 1
ATOM 684 N N . ASP A 1 89 ? -18.732 -8.180 3.258 1.00 71.06 89 ASP A N 1
ATOM 685 C CA . ASP A 1 89 ? -19.692 -7.445 4.093 1.00 71.06 89 ASP A CA 1
ATOM 686 C C . ASP A 1 89 ? -21.029 -7.219 3.353 1.00 71.06 89 ASP A C 1
ATOM 688 O O . ASP A 1 89 ? -22.104 -7.347 3.945 1.00 71.06 89 ASP A O 1
ATOM 692 N N . LEU A 1 90 ? -20.988 -6.964 2.038 1.00 66.19 90 LEU A N 1
ATOM 693 C CA . LEU A 1 90 ? -22.190 -6.833 1.200 1.00 66.19 90 LEU A CA 1
ATOM 694 C C . LEU A 1 90 ? -22.918 -8.165 0.969 1.00 66.19 90 LEU A C 1
ATOM 696 O O . LEU A 1 90 ? -24.142 -8.194 0.926 1.00 66.19 90 LEU A O 1
ATOM 700 N N . VAL A 1 91 ? -22.191 -9.279 0.854 1.00 61.06 91 VAL A N 1
ATOM 701 C CA . VAL A 1 91 ? -22.795 -10.621 0.741 1.00 61.06 91 VAL A CA 1
ATOM 702 C C . VAL A 1 91 ? -23.368 -11.094 2.083 1.00 61.06 91 VAL A C 1
ATOM 704 O O . VAL A 1 91 ? -24.374 -11.793 2.117 1.00 61.06 91 VAL A O 1
ATOM 707 N N . SER A 1 92 ? -22.783 -10.670 3.206 1.00 56.84 92 SER A N 1
ATOM 708 C CA . SER A 1 92 ? -23.267 -11.021 4.552 1.00 56.84 92 SER A CA 1
ATOM 709 C C . SER A 1 92 ? -24.517 -10.238 4.981 1.00 56.84 92 SER A C 1
ATOM 711 O O . SER A 1 92 ? -25.063 -10.499 6.050 1.00 56.84 92 SER A O 1
ATOM 713 N N . THR A 1 93 ? -24.968 -9.269 4.175 1.00 49.47 93 THR A N 1
ATOM 714 C CA . THR A 1 93 ? -26.154 -8.441 4.447 1.00 49.47 93 THR A CA 1
ATOM 715 C C . THR A 1 93 ? -27.401 -8.868 3.669 1.00 49.47 93 THR A C 1
ATOM 717 O O . THR A 1 93 ? -28.433 -8.213 3.806 1.00 49.47 93 THR A O 1
ATOM 720 N N . GLU A 1 94 ? -27.370 -9.986 2.930 1.00 40.34 94 GLU A N 1
ATOM 721 C CA . GLU A 1 94 ? -28.596 -10.662 2.487 1.00 40.34 94 GLU A CA 1
ATOM 722 C C . GLU A 1 94 ? -29.169 -11.493 3.654 1.00 40.34 94 GLU A C 1
ATOM 724 O O . GLU A 1 94 ? -28.546 -12.472 4.071 1.00 40.34 94 GLU A O 1
ATOM 729 N N . PRO A 1 95 ? -30.332 -11.124 4.229 1.00 44.78 95 PRO A N 1
ATOM 730 C CA . PRO A 1 95 ? -30.975 -11.930 5.250 1.00 44.78 95 PRO A CA 1
ATOM 731 C C . PRO A 1 95 ? -31.694 -13.084 4.549 1.00 44.78 95 PRO A C 1
ATOM 733 O O . PRO A 1 95 ? -32.839 -12.931 4.121 1.00 44.78 95 PRO A O 1
ATOM 736 N N . ASP A 1 96 ? -31.026 -14.230 4.415 1.00 39.47 96 ASP A N 1
ATOM 737 C CA . ASP A 1 96 ? -31.750 -15.479 4.203 1.00 39.47 96 ASP A CA 1
ATOM 738 C C . ASP A 1 96 ? -32.319 -15.934 5.551 1.00 39.47 96 ASP A C 1
ATOM 740 O O . ASP A 1 96 ? -31.624 -16.285 6.508 1.00 39.47 96 ASP A O 1
ATOM 744 N N . ASP A 1 97 ? -33.629 -15.795 5.616 1.00 47.78 97 ASP A N 1
ATOM 745 C CA . ASP A 1 97 ? -34.547 -16.187 6.661 1.00 47.78 97 ASP A CA 1
ATOM 746 C C . ASP A 1 97 ? -34.544 -17.720 6.791 1.00 47.78 97 ASP A C 1
ATOM 748 O O . ASP A 1 97 ? -35.360 -18.365 6.147 1.00 47.78 97 ASP A O 1
ATOM 752 N N . SER A 1 98 ? -33.606 -18.319 7.545 1.00 51.41 98 SER A N 1
ATOM 753 C CA . SER A 1 98 ? -33.689 -19.685 8.125 1.00 51.41 98 SER A CA 1
ATOM 754 C C . SER A 1 98 ? -32.408 -20.077 8.881 1.00 51.41 98 SER A C 1
ATOM 756 O O . SER A 1 98 ? -31.467 -20.586 8.288 1.00 51.41 98 SER A O 1
ATOM 758 N N . ASP A 1 99 ? -32.366 -19.849 10.194 1.00 41.09 99 ASP A N 1
ATOM 759 C CA . ASP A 1 99 ? -32.057 -20.893 11.192 1.00 41.09 99 ASP A CA 1
ATOM 760 C C . ASP A 1 99 ? -31.935 -20.259 12.581 1.00 41.09 99 ASP A C 1
ATOM 762 O O . ASP A 1 99 ? -30.869 -19.940 13.112 1.00 41.09 99 ASP A O 1
ATOM 766 N N . ALA A 1 100 ? -33.102 -20.103 13.203 1.00 37.88 100 ALA A N 1
ATOM 767 C CA . ALA A 1 100 ? -33.203 -20.074 14.645 1.00 37.88 100 ALA A CA 1
ATOM 768 C C . ALA A 1 100 ? -32.701 -21.420 15.188 1.00 37.88 100 ALA A C 1
ATOM 770 O O . ALA A 1 100 ? -33.436 -22.407 15.208 1.00 37.88 100 ALA A O 1
ATOM 771 N N . VAL A 1 101 ? -31.457 -21.464 15.665 1.00 39.16 101 VAL A N 1
ATOM 772 C CA . VAL A 1 101 ? -31.001 -22.562 16.519 1.00 39.16 101 VAL A CA 1
ATOM 773 C C . VAL A 1 101 ? -31.666 -22.388 17.885 1.00 39.16 101 VAL A C 1
ATOM 775 O O . VAL A 1 101 ? -31.153 -21.732 18.791 1.00 39.16 101 VAL A O 1
ATOM 778 N N . ILE A 1 102 ? -32.857 -22.972 18.003 1.00 44.47 102 ILE A N 1
ATOM 779 C CA . ILE A 1 102 ? -33.467 -23.346 19.274 1.00 44.47 102 ILE A CA 1
ATOM 780 C C . ILE A 1 102 ? -32.629 -24.497 19.835 1.00 44.47 102 ILE A C 1
ATOM 782 O O . ILE A 1 102 ? -32.630 -25.592 19.278 1.00 44.47 102 ILE A O 1
ATOM 786 N N . ILE A 1 103 ? -31.926 -24.263 20.943 1.00 41.97 103 ILE A N 1
ATOM 787 C CA . ILE A 1 103 ? -31.505 -25.348 21.833 1.00 41.97 103 ILE A CA 1
ATOM 788 C C . ILE A 1 103 ? -32.345 -25.221 23.097 1.00 41.97 103 ILE A C 1
ATOM 790 O O . ILE A 1 103 ? -32.000 -24.477 24.011 1.00 41.97 103 ILE A O 1
ATOM 794 N N . ASP A 1 104 ? -33.462 -25.943 23.108 1.00 40.25 104 ASP A N 1
ATOM 795 C CA . ASP A 1 104 ? -34.162 -26.331 24.327 1.00 40.25 104 ASP A CA 1
ATOM 796 C C . ASP A 1 104 ? -34.500 -27.824 24.251 1.00 40.25 104 ASP A C 1
ATOM 798 O O . ASP A 1 104 ? -35.181 -28.270 23.324 1.00 40.25 104 ASP A O 1
ATOM 802 N N . ASN A 1 105 ? -33.918 -28.579 25.182 1.00 39.31 105 ASN A N 1
ATOM 803 C CA . ASN A 1 105 ? -34.464 -29.737 25.900 1.00 39.31 105 ASN A CA 1
ATOM 804 C C . ASN A 1 105 ? -33.281 -30.468 26.557 1.00 39.31 105 ASN A C 1
ATOM 806 O O . ASN A 1 105 ? -32.343 -30.888 25.885 1.00 39.31 105 ASN A O 1
ATOM 810 N N . ALA A 1 106 ? -33.156 -30.451 27.882 1.00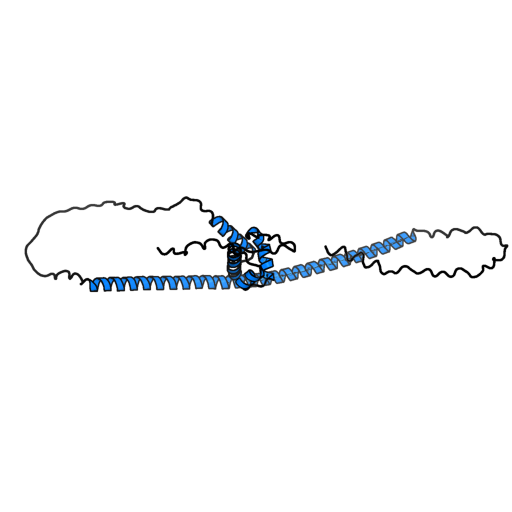 40.84 106 ALA A N 1
ATOM 811 C CA . ALA A 1 106 ? -34.003 -31.145 28.854 1.00 40.84 106 ALA A CA 1
ATOM 812 C C . ALA A 1 106 ? -33.811 -32.670 28.804 1.00 40.84 106 ALA A C 1
ATOM 814 O O . ALA A 1 106 ? -34.213 -33.337 27.860 1.00 40.84 106 ALA A O 1
ATOM 815 N N . GLU A 1 107 ? -33.219 -33.154 29.899 1.00 44.91 107 GLU A N 1
ATOM 816 C CA . GLU A 1 107 ? -33.536 -34.414 30.573 1.00 44.91 107 GLU A CA 1
ATOM 817 C C . GLU A 1 107 ? -33.304 -35.722 29.803 1.00 44.91 107 GLU A C 1
ATOM 819 O O . GLU A 1 107 ? -34.161 -36.210 29.077 1.00 44.91 107 GLU A O 1
ATOM 824 N N . GLU A 1 108 ? -32.197 -36.396 30.131 1.00 37.38 108 GLU A N 1
ATOM 825 C CA . GLU A 1 108 ? -32.173 -37.858 30.112 1.00 37.38 108 GLU A CA 1
ATOM 826 C C . GLU A 1 108 ? -31.580 -38.403 31.415 1.00 37.38 108 GLU A C 1
ATOM 828 O O . GLU A 1 108 ? -30.383 -38.342 31.699 1.00 37.38 108 GLU A O 1
ATOM 833 N N . SER A 1 109 ? -32.498 -38.899 32.238 1.00 40.19 109 SER A N 1
ATOM 834 C CA . SER A 1 109 ? -32.289 -39.768 33.383 1.00 40.19 109 SER A CA 1
ATOM 835 C C . SER A 1 109 ? -31.910 -41.178 32.923 1.00 40.19 109 SER A C 1
ATOM 837 O O . SER A 1 109 ? -32.658 -41.776 32.149 1.00 40.19 109 SER A O 1
ATOM 839 N N . VAL A 1 110 ? -30.856 -41.767 33.493 1.00 43.34 110 VAL A N 1
ATOM 840 C CA . VAL A 1 110 ? -30.706 -43.230 33.539 1.00 43.34 110 VAL A CA 1
ATOM 841 C C . VAL A 1 110 ? -30.402 -43.676 34.967 1.00 43.34 110 VAL A C 1
ATOM 843 O O . VAL A 1 110 ? -29.557 -43.120 35.663 1.00 43.34 110 VAL A O 1
ATOM 846 N N . ALA A 1 111 ? -31.197 -44.666 35.359 1.00 40.72 111 ALA A N 1
ATOM 847 C CA . ALA A 1 111 ? -31.383 -45.297 36.651 1.00 40.72 111 ALA A CA 1
ATOM 848 C C . ALA A 1 111 ? -30.182 -46.083 37.212 1.00 40.72 111 ALA A C 1
ATOM 850 O O . ALA A 1 111 ? -29.268 -46.480 36.492 1.00 40.72 111 ALA A O 1
ATOM 851 N N . GLY A 1 112 ? -30.296 -46.376 38.510 1.00 34.44 112 GLY A N 1
ATOM 852 C CA . GLY A 1 112 ? -29.531 -47.352 39.293 1.00 34.44 112 GLY A CA 1
ATOM 853 C C . GLY A 1 112 ? -29.755 -47.072 40.785 1.00 34.44 112 GLY A C 1
ATOM 854 O O . GLY A 1 112 ? -29.006 -46.307 41.377 1.00 34.44 112 GLY A O 1
ATOM 855 N N . GLU A 1 113 ? -30.959 -47.325 41.310 1.00 44.19 113 GLU A N 1
ATOM 856 C CA . GLU A 1 113 ? -31.267 -48.498 42.158 1.00 44.19 113 GLU A CA 1
ATOM 857 C C . GLU A 1 113 ? -30.402 -48.579 43.432 1.00 44.19 113 GLU A C 1
ATOM 859 O O . GLU A 1 113 ? -29.266 -49.030 43.376 1.00 44.19 113 GLU A O 1
ATOM 864 N N . ASP A 1 114 ? -30.949 -48.181 44.588 1.00 38.16 114 ASP A N 1
ATOM 865 C CA . ASP A 1 114 ? -31.336 -49.162 45.614 1.00 38.16 114 ASP A CA 1
ATOM 866 C C . ASP A 1 114 ? -32.246 -48.533 46.684 1.00 38.16 114 ASP A C 1
ATOM 868 O O . ASP A 1 114 ? -32.051 -47.399 47.127 1.00 38.16 114 ASP A O 1
ATOM 872 N N . ASN A 1 115 ? -33.274 -49.282 47.072 1.00 41.31 115 ASN A N 1
ATOM 873 C CA . ASN A 1 115 ? -34.311 -48.908 48.027 1.00 41.31 115 ASN A CA 1
ATOM 874 C C . ASN A 1 115 ? -34.200 -49.825 49.247 1.00 41.31 115 ASN A C 1
ATOM 876 O O . ASN A 1 115 ? -34.395 -51.030 49.110 1.00 41.31 115 ASN A O 1
ATOM 880 N N . VAL A 1 116 ? -33.989 -49.262 50.438 1.00 45.19 116 VAL A N 1
ATOM 881 C CA . VAL A 1 116 ? -34.377 -49.913 51.697 1.00 45.19 116 VAL A CA 1
ATOM 882 C C . VAL A 1 116 ? -35.069 -48.879 52.582 1.00 45.19 116 VAL A C 1
ATOM 884 O O . VAL A 1 116 ? -34.449 -47.959 53.112 1.00 45.19 116 VAL A O 1
ATOM 887 N N . GLN A 1 117 ? -36.384 -49.041 52.702 1.00 45.56 117 GLN A N 1
ATOM 888 C CA . GLN A 1 117 ? -37.200 -48.496 53.780 1.00 45.56 117 GLN A CA 1
ATOM 889 C C . GLN A 1 117 ? -36.933 -49.299 55.053 1.00 45.56 117 GLN A C 1
ATOM 891 O O . GLN A 1 117 ? -36.955 -50.519 54.985 1.00 45.56 117 GLN A O 1
ATOM 896 N N . ASP A 1 118 ? -36.741 -48.617 56.185 1.00 38.78 118 ASP A N 1
ATOM 897 C CA . ASP A 1 118 ? -37.357 -48.986 57.469 1.00 38.78 118 ASP A CA 1
ATOM 898 C C . ASP A 1 118 ? -37.230 -47.824 58.478 1.00 38.78 118 ASP A C 1
ATOM 900 O O . ASP A 1 118 ? -36.191 -47.540 59.062 1.00 38.78 118 ASP A O 1
ATOM 904 N N . GLN A 1 119 ? -38.320 -47.061 58.546 1.00 45.91 119 GLN A N 1
ATOM 905 C CA . GLN A 1 119 ? -39.043 -46.621 59.742 1.00 45.91 119 GLN A CA 1
ATOM 906 C C . GLN A 1 119 ? -38.335 -46.676 61.116 1.00 45.91 119 GLN A C 1
ATOM 908 O O . GLN A 1 119 ? -38.309 -47.728 61.734 1.00 45.91 119 GLN A O 1
ATOM 913 N N . GLU A 1 120 ? -37.970 -45.511 61.679 1.00 34.84 120 GLU A N 1
ATOM 914 C CA . GLU A 1 120 ? -38.291 -45.156 63.078 1.00 34.84 120 GLU A CA 1
ATOM 915 C C . GLU A 1 120 ? -38.119 -43.644 63.351 1.00 34.84 120 GLU A C 1
ATOM 917 O O . GLU A 1 120 ? -37.174 -43.001 62.900 1.00 34.84 120 GLU A O 1
ATOM 922 N N . LEU A 1 121 ? -39.067 -43.067 64.087 1.00 38.50 121 LEU A N 1
ATOM 923 C CA . LEU A 1 121 ? -39.109 -41.692 64.607 1.00 38.50 121 LEU A CA 1
ATOM 924 C C . LEU A 1 121 ? -39.838 -41.789 65.968 1.00 38.50 121 LEU A C 1
ATOM 926 O O . LEU A 1 121 ? -40.793 -42.563 66.052 1.00 38.50 121 LEU A O 1
ATOM 930 N N . PRO A 1 122 ? -39.608 -40.886 66.937 1.00 64.12 122 PRO A N 1
ATOM 931 C CA . PRO A 1 122 ? -38.468 -40.714 67.855 1.00 64.12 122 PRO A CA 1
ATOM 932 C C . PRO A 1 122 ? -38.912 -40.980 69.334 1.00 64.12 122 PRO A C 1
ATOM 934 O O . PRO A 1 122 ? -40.018 -41.490 69.528 1.00 64.12 122 PRO A O 1
ATOM 937 N N . PRO A 1 123 ? -38.126 -40.673 70.397 1.00 53.53 123 PRO A N 1
ATOM 938 C CA . PRO A 1 123 ? -38.141 -39.301 70.937 1.00 53.53 123 PRO A CA 1
ATOM 939 C C . PRO A 1 123 ? -36.823 -38.810 71.584 1.00 53.53 123 PRO A C 1
ATOM 941 O O . PRO A 1 123 ? -36.026 -39.577 72.113 1.00 53.53 123 PRO A O 1
ATOM 944 N N . ASP A 1 124 ? -36.675 -37.486 71.576 1.00 47.88 124 ASP A N 1
ATOM 945 C CA . ASP A 1 124 ? -35.979 -36.655 72.564 1.00 47.88 124 ASP A CA 1
ATOM 946 C C . ASP A 1 124 ? -34.514 -36.965 72.907 1.00 47.88 124 ASP A C 1
ATOM 948 O O . ASP A 1 124 ? -34.178 -37.684 73.846 1.00 47.88 124 ASP A O 1
ATOM 952 N N . SER A 1 125 ? -33.621 -36.245 72.233 1.00 48.88 125 SER A N 1
ATOM 953 C CA . SER A 1 125 ? -32.488 -35.594 72.894 1.00 48.88 125 SER A CA 1
ATOM 954 C C . SER A 1 125 ? -32.193 -34.308 72.137 1.00 48.88 125 SER A C 1
ATOM 956 O O . SER A 1 125 ? -31.719 -34.334 71.001 1.00 48.88 125 SER A O 1
ATOM 958 N N . ASP A 1 126 ? -32.565 -33.195 72.767 1.00 50.50 126 ASP A N 1
ATOM 959 C CA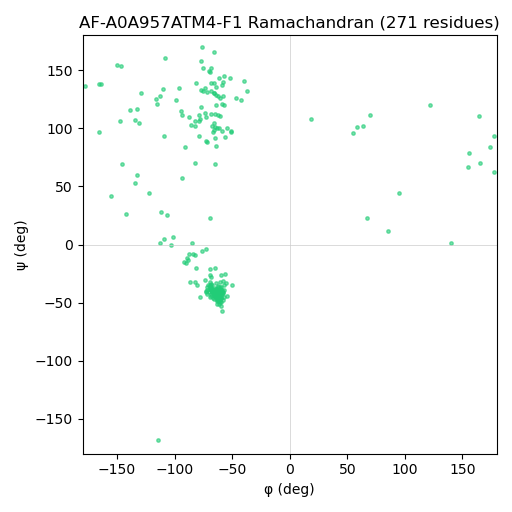 . ASP A 1 126 ? -32.071 -31.858 72.472 1.00 50.50 126 ASP A CA 1
ATOM 960 C C . ASP A 1 126 ? -30.585 -31.904 72.107 1.00 50.50 126 ASP A C 1
ATOM 962 O O . ASP A 1 126 ? -29.808 -32.545 72.810 1.00 50.50 126 ASP A O 1
ATOM 966 N N . GLU A 1 127 ? -30.224 -31.233 71.009 1.00 49.03 127 GLU A N 1
ATOM 967 C CA . GLU A 1 127 ? -29.073 -30.320 70.898 1.00 49.03 127 GLU A CA 1
ATOM 968 C C . GLU A 1 127 ? -28.588 -30.221 69.443 1.00 49.03 127 GLU A C 1
ATOM 970 O O . GLU A 1 127 ? -27.475 -30.604 69.106 1.00 49.03 127 GLU A O 1
ATOM 975 N N . HIS A 1 128 ? -29.402 -29.641 68.555 1.00 42.78 128 HIS A N 1
ATOM 976 C CA . HIS A 1 128 ? -28.850 -28.913 67.415 1.00 42.78 128 HIS A CA 1
ATOM 977 C C . HIS A 1 128 ? -29.640 -27.633 67.164 1.00 42.78 128 HIS A C 1
ATOM 979 O O . HIS A 1 128 ? -30.834 -27.627 66.876 1.00 42.78 128 HIS A O 1
ATOM 985 N N . LEU A 1 129 ? -28.901 -26.545 67.359 1.00 45.31 129 LEU A N 1
ATOM 986 C CA . LEU A 1 129 ? -29.242 -25.146 67.174 1.00 45.31 129 LEU A CA 1
ATOM 987 C C . LEU A 1 129 ? -30.087 -24.930 65.907 1.00 45.31 129 LEU A C 1
ATOM 989 O O . LEU A 1 129 ? -29.813 -25.552 64.877 1.00 45.31 129 LEU A O 1
ATOM 993 N N . PRO A 1 130 ? -31.091 -24.038 65.956 1.00 46.22 130 PRO A N 1
ATOM 994 C CA . PRO A 1 130 ? -31.935 -23.768 64.806 1.00 46.22 130 PRO A CA 1
ATOM 995 C C . PRO A 1 130 ? -31.060 -23.278 63.655 1.00 46.22 130 PRO A C 1
ATOM 997 O O . PRO A 1 130 ? -30.168 -22.456 63.857 1.00 46.22 130 PRO A O 1
ATOM 1000 N N . ALA A 1 131 ? -31.335 -23.769 62.447 1.00 50.88 131 ALA A N 1
ATOM 1001 C CA . ALA A 1 131 ? -30.903 -23.128 61.218 1.00 50.88 131 ALA A CA 1
ATOM 1002 C C . ALA A 1 131 ? -31.330 -21.656 61.289 1.00 50.88 131 ALA A C 1
ATOM 1004 O O . ALA A 1 131 ? -32.493 -21.317 61.063 1.00 50.88 131 ALA A O 1
ATOM 1005 N N . GLU A 1 132 ? -30.398 -20.797 61.695 1.00 52.78 132 GLU A N 1
ATOM 1006 C CA . GLU A 1 132 ? -30.584 -19.363 61.748 1.00 52.78 132 GLU A CA 1
ATOM 1007 C C . GLU A 1 132 ? -30.728 -18.936 60.295 1.00 52.78 132 GLU A C 1
ATOM 1009 O O . GLU A 1 132 ? -29.767 -18.859 59.527 1.00 52.78 132 GLU A O 1
ATOM 1014 N N . VAL A 1 133 ? -31.984 -18.791 59.878 1.00 62.75 133 VAL A N 1
ATOM 1015 C CA . VAL A 1 133 ? -32.350 -18.184 58.611 1.00 62.75 133 VAL A CA 1
ATOM 1016 C C . VAL A 1 133 ? -31.675 -16.824 58.633 1.00 62.75 133 VAL A C 1
ATOM 1018 O O . VAL A 1 133 ? -32.144 -15.925 59.330 1.00 62.75 133 VAL A O 1
ATOM 1021 N N . LEU A 1 134 ? -30.533 -16.714 57.944 1.00 60.66 134 LEU A N 1
ATOM 1022 C CA . LEU A 1 134 ? -29.767 -15.478 57.848 1.00 60.66 134 LEU A CA 1
ATOM 1023 C C . LEU A 1 134 ? -30.766 -14.337 57.631 1.00 60.66 134 LEU A C 1
ATOM 1025 O O . LEU A 1 134 ? -31.586 -14.440 56.704 1.00 60.66 134 LEU A O 1
ATOM 1029 N N . PRO A 1 135 ? -30.758 -13.293 58.482 1.00 75.81 135 PRO A N 1
ATOM 1030 C CA . PRO A 1 135 ? -31.708 -12.203 58.353 1.00 75.81 135 PRO A CA 1
ATOM 1031 C C . PRO A 1 135 ? -31.657 -11.683 56.913 1.00 75.81 135 PRO A C 1
ATOM 1033 O O . PRO A 1 135 ? -30.580 -11.666 56.316 1.00 75.81 135 PRO A O 1
ATOM 1036 N N . PRO A 1 136 ? -32.788 -11.274 56.318 1.00 73.38 136 PRO A N 1
ATOM 1037 C CA . PRO A 1 136 ? -32.869 -10.962 54.889 1.00 73.38 136 PRO A CA 1
ATOM 1038 C C . PRO A 1 136 ? -31.767 -9.997 54.419 1.00 73.38 136 PRO A C 1
ATOM 1040 O O . PRO A 1 136 ? -31.200 -10.192 53.350 1.00 73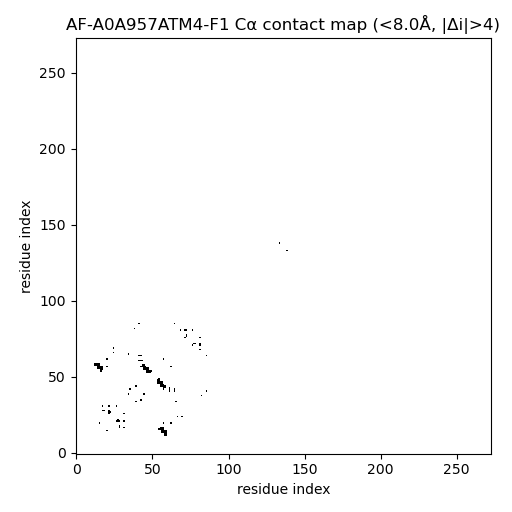.38 136 PRO A O 1
ATOM 1043 N N . ALA A 1 137 ? -31.366 -9.037 55.259 1.00 79.12 137 ALA A N 1
ATOM 1044 C CA . ALA A 1 137 ? -30.229 -8.146 55.014 1.00 79.12 137 ALA A CA 1
ATOM 1045 C C . ALA A 1 137 ? -28.878 -8.870 54.816 1.00 79.12 137 ALA A C 1
ATOM 1047 O O . ALA A 1 137 ? -28.098 -8.482 53.952 1.00 79.12 137 ALA A O 1
ATOM 1048 N N . ALA A 1 138 ? -28.600 -9.933 55.573 1.00 79.19 138 ALA A N 1
ATOM 1049 C CA . ALA A 1 138 ? -27.381 -10.728 55.433 1.00 79.19 138 ALA A CA 1
ATOM 1050 C C . ALA A 1 138 ? -27.356 -11.528 54.118 1.00 79.19 138 ALA A C 1
ATOM 1052 O O . ALA A 1 138 ? -26.291 -11.676 53.524 1.00 79.19 138 ALA A O 1
ATOM 1053 N N . ARG A 1 139 ? -28.520 -11.965 53.613 1.00 78.94 139 ARG A N 1
ATOM 1054 C CA . ARG A 1 139 ? -28.636 -12.613 52.291 1.00 78.94 139 ARG A CA 1
ATOM 1055 C C . ARG A 1 139 ? -28.375 -11.627 51.155 1.00 78.94 139 ARG A C 1
ATOM 1057 O O . ARG A 1 139 ? -27.585 -11.927 50.271 1.00 78.94 139 ARG A O 1
ATOM 1064 N N . PHE A 1 140 ? -28.940 -10.420 51.229 1.00 85.69 140 PHE A N 1
ATOM 1065 C CA . PHE A 1 140 ? -28.655 -9.367 50.246 1.00 85.69 140 PHE A CA 1
ATOM 1066 C C . PHE A 1 140 ? -27.171 -8.989 50.202 1.00 85.69 140 PHE A C 1
ATOM 1068 O O . PHE A 1 140 ? -26.624 -8.778 49.123 1.00 85.69 140 PHE A O 1
ATOM 1075 N N . LEU A 1 141 ? -26.503 -8.920 51.358 1.00 89.12 141 LEU A N 1
ATOM 1076 C CA . LEU A 1 141 ? -25.060 -8.674 51.411 1.00 89.12 141 LEU A CA 1
ATOM 1077 C C . LEU A 1 141 ? -24.263 -9.835 50.813 1.00 89.12 141 LEU A C 1
ATOM 1079 O O . LEU A 1 141 ? -23.304 -9.596 50.084 1.00 89.12 141 LEU A O 1
ATOM 1083 N N . GLN A 1 142 ? -24.668 -11.075 51.081 1.00 88.94 142 GLN A N 1
ATOM 1084 C CA . GLN A 1 142 ? -24.045 -12.255 50.493 1.00 88.94 142 GLN A CA 1
ATOM 1085 C C . GLN A 1 142 ? -24.186 -12.269 48.963 1.00 88.94 142 GLN A C 1
ATOM 1087 O O . GLN A 1 142 ? -23.197 -12.504 48.270 1.00 88.94 142 GLN A O 1
ATOM 1092 N N . ASP A 1 143 ? -25.367 -11.939 48.436 1.00 88.69 143 ASP A N 1
ATOM 1093 C CA . ASP A 1 143 ? -25.607 -11.829 46.994 1.00 88.69 143 ASP A CA 1
ATOM 1094 C C . ASP A 1 143 ? -24.820 -10.669 46.377 1.00 88.69 143 ASP A C 1
ATOM 1096 O O . ASP A 1 143 ? -24.225 -10.826 45.318 1.00 88.69 143 ASP A O 1
ATOM 1100 N N . ALA A 1 144 ? -24.746 -9.513 47.042 1.00 90.19 144 ALA A N 1
ATOM 1101 C CA . ALA A 1 144 ? -23.959 -8.378 46.564 1.00 90.19 144 ALA A CA 1
ATOM 1102 C C . ALA A 1 144 ? -22.453 -8.684 46.532 1.00 90.19 144 ALA A C 1
ATOM 1104 O O . ALA A 1 144 ? -21.782 -8.330 45.564 1.00 90.19 144 ALA A O 1
ATOM 1105 N N . VAL A 1 145 ? -21.921 -9.365 47.553 1.00 92.12 145 VAL A N 1
ATOM 1106 C CA . VAL A 1 145 ? -20.517 -9.805 47.581 1.00 92.12 145 VAL A CA 1
ATOM 1107 C C . VAL A 1 145 ? -20.261 -10.836 46.490 1.00 92.12 145 VAL A C 1
ATOM 1109 O O . VAL A 1 145 ? -19.273 -10.712 45.776 1.00 92.12 145 VAL A O 1
ATOM 1112 N N . LYS A 1 146 ? -21.165 -11.802 46.305 1.00 91.44 146 LYS A N 1
ATOM 1113 C CA . LYS A 1 146 ? -21.044 -12.805 45.245 1.00 91.44 146 LYS A CA 1
ATOM 1114 C C . LYS A 1 146 ? -21.082 -12.160 43.860 1.00 91.44 146 LYS A C 1
ATOM 1116 O O . LYS A 1 146 ? -20.167 -12.374 43.079 1.00 91.44 146 LYS A O 1
ATOM 1121 N N . ASN A 1 147 ? -22.035 -11.264 43.616 1.00 94.12 147 ASN A N 1
ATOM 1122 C CA . ASN A 1 147 ? -22.121 -10.496 42.374 1.00 94.12 147 ASN A CA 1
ATOM 1123 C C . ASN A 1 147 ? -20.876 -9.625 42.147 1.00 94.12 147 ASN A C 1
ATOM 1125 O O . ASN A 1 147 ? -20.407 -9.500 41.017 1.00 94.12 147 ASN A O 1
ATOM 1129 N N . LEU A 1 148 ? -20.314 -9.026 43.202 1.00 93.00 148 LEU A N 1
ATOM 1130 C CA . LEU A 1 148 ? -19.076 -8.251 43.111 1.00 93.00 148 LEU A CA 1
ATOM 1131 C C . LEU A 1 148 ? -17.876 -9.148 42.784 1.00 93.00 148 LEU A C 1
ATOM 1133 O O . LEU A 1 148 ? -17.032 -8.758 41.980 1.00 93.00 148 LEU A O 1
ATOM 1137 N N . THR A 1 149 ? -17.799 -10.336 43.381 1.00 93.19 149 THR A N 1
ATOM 1138 C CA . THR A 1 149 ? -16.783 -11.344 43.063 1.00 93.19 149 THR A CA 1
ATOM 1139 C C . THR A 1 149 ? -16.927 -11.829 41.623 1.00 93.19 149 THR A C 1
ATOM 1141 O O . THR A 1 149 ? -15.932 -11.852 40.906 1.00 93.19 149 THR A O 1
ATOM 1144 N N . ASP A 1 150 ? -18.145 -12.112 41.166 1.00 93.44 150 ASP A N 1
ATOM 1145 C CA . ASP A 1 150 ? -18.431 -12.536 39.792 1.00 93.44 150 ASP A CA 1
ATOM 1146 C C . ASP A 1 150 ? -18.070 -11.426 38.792 1.00 93.44 150 ASP A C 1
ATOM 1148 O O . ASP A 1 150 ? -17.412 -11.672 37.782 1.00 93.44 150 ASP A O 1
ATOM 1152 N N . THR A 1 151 ? -18.394 -10.172 39.118 1.00 91.00 151 THR A N 1
ATOM 1153 C CA . THR A 1 151 ? -18.027 -9.006 38.300 1.00 91.00 151 THR A CA 1
ATOM 1154 C C . THR A 1 151 ? -16.512 -8.826 38.237 1.00 91.00 151 THR A C 1
ATOM 1156 O O . THR A 1 151 ? -15.958 -8.605 37.161 1.00 91.00 151 THR A O 1
ATOM 1159 N N . GLN A 1 152 ? -15.811 -8.950 39.367 1.00 89.38 152 GLN A N 1
ATOM 1160 C CA . GLN A 1 152 ? -14.350 -8.878 39.383 1.00 89.38 152 GLN A CA 1
ATOM 1161 C C . GLN A 1 152 ? -13.717 -10.031 38.602 1.00 89.38 152 GLN A C 1
ATOM 1163 O O . GLN A 1 152 ? -12.760 -9.803 37.865 1.00 89.38 152 GLN A O 1
ATOM 1168 N N . GLN A 1 153 ? -14.278 -11.236 38.689 1.00 91.00 153 GLN A N 1
ATOM 1169 C CA . GLN A 1 153 ? -13.813 -12.385 37.922 1.00 91.00 153 GLN A CA 1
ATOM 1170 C C . GLN A 1 153 ? -13.970 -12.147 36.413 1.00 91.00 153 GLN A C 1
ATOM 1172 O O . GLN A 1 153 ? -13.050 -12.428 35.647 1.00 91.00 153 GLN A O 1
ATOM 1177 N N . ILE A 1 154 ? -15.091 -11.559 35.983 1.00 92.31 154 ILE A N 1
ATOM 1178 C CA . ILE A 1 154 ? -15.321 -11.185 34.581 1.00 92.31 154 ILE A CA 1
ATOM 1179 C C . ILE A 1 154 ? -14.325 -10.114 34.127 1.00 92.31 154 ILE A C 1
ATOM 1181 O O . ILE A 1 154 ? -13.729 -10.247 33.058 1.00 92.31 154 ILE A O 1
ATOM 1185 N N . ILE A 1 155 ? -14.100 -9.075 34.937 1.00 92.25 155 ILE A N 1
ATOM 1186 C CA . ILE A 1 155 ? -13.155 -8.003 34.599 1.00 92.25 155 ILE A CA 1
ATOM 1187 C C . ILE A 1 155 ? -11.742 -8.571 34.446 1.00 92.25 155 ILE A C 1
ATOM 1189 O O . ILE A 1 155 ? -11.079 -8.284 33.450 1.00 92.25 155 ILE A O 1
ATOM 1193 N N . LEU A 1 156 ? -11.295 -9.423 35.369 1.00 92.88 156 LEU A N 1
ATOM 1194 C CA . LEU A 1 156 ? -9.976 -10.053 35.289 1.00 92.88 156 LEU A CA 1
ATOM 1195 C C . LEU A 1 156 ? -9.848 -10.951 34.056 1.00 92.88 156 LEU A C 1
ATOM 1197 O O . LEU A 1 156 ? -8.859 -10.852 33.331 1.00 92.88 156 LEU A O 1
ATOM 1201 N N . ASN A 1 157 ? -10.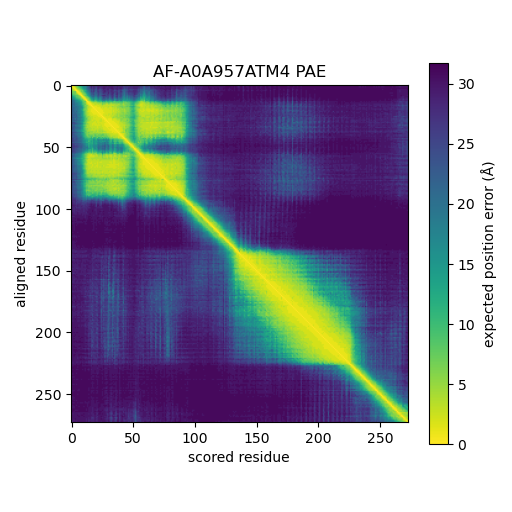871 -11.754 33.762 1.00 85.88 157 ASN A N 1
ATOM 1202 C CA . ASN A 1 157 ? -10.893 -12.591 32.564 1.00 85.88 157 ASN A CA 1
ATOM 1203 C C . ASN A 1 157 ? -10.833 -11.747 31.281 1.00 85.88 157 ASN A C 1
ATOM 1205 O O . ASN A 1 157 ? -10.093 -12.082 30.358 1.00 85.88 157 ASN A O 1
ATOM 1209 N N . SER A 1 158 ? -11.541 -10.613 31.239 1.00 88.50 158 SER A N 1
ATOM 1210 C CA . SER A 1 158 ? -11.507 -9.694 30.094 1.00 88.50 158 SER A CA 1
ATOM 1211 C C . SER A 1 158 ? -10.149 -9.002 29.926 1.00 88.50 158 SER A C 1
ATOM 1213 O O . SER A 1 158 ? -9.689 -8.805 28.803 1.00 88.50 158 SER A O 1
ATOM 1215 N N . GLN A 1 159 ? -9.465 -8.683 31.029 1.00 91.81 159 GLN A N 1
ATOM 1216 C CA . GLN A 1 159 ? -8.133 -8.079 30.996 1.00 91.81 159 GLN A CA 1
ATOM 1217 C C . GLN A 1 159 ? -7.062 -9.075 30.548 1.00 91.81 159 GLN A C 1
ATOM 1219 O O . GLN A 1 159 ? -6.178 -8.706 29.777 1.00 91.81 159 GLN A O 1
ATOM 1224 N N . ILE A 1 160 ? -7.153 -10.336 30.983 1.00 89.44 160 ILE A N 1
ATOM 1225 C CA . ILE A 1 160 ? -6.270 -11.412 30.513 1.00 89.44 160 ILE A CA 1
ATOM 1226 C C . ILE A 1 160 ? -6.478 -11.626 29.013 1.00 89.44 160 ILE A C 1
ATOM 1228 O O . ILE A 1 160 ? -5.511 -11.565 28.261 1.00 89.44 160 ILE A O 1
ATOM 1232 N N . ALA A 1 161 ? -7.731 -11.743 28.564 1.00 92.44 161 ALA A N 1
ATOM 1233 C CA . ALA A 1 161 ? -8.050 -11.879 27.144 1.00 92.44 161 ALA A CA 1
ATOM 1234 C C . ALA A 1 161 ? -7.543 -10.684 26.315 1.00 92.44 161 ALA A C 1
ATOM 1236 O O . ALA A 1 161 ? -6.948 -10.871 25.256 1.00 92.44 161 ALA A O 1
ATOM 1237 N N . SER A 1 162 ? -7.708 -9.452 26.812 1.00 90.12 162 SER A N 1
ATOM 1238 C CA . SER A 1 162 ? -7.195 -8.251 26.144 1.00 90.12 162 SER A CA 1
ATOM 1239 C C . SER A 1 162 ? -5.668 -8.229 26.069 1.00 90.12 162 SER A C 1
ATOM 1241 O O . SER A 1 162 ? -5.119 -7.795 25.055 1.00 90.12 162 SER A O 1
ATOM 1243 N N . ARG A 1 163 ? -4.973 -8.686 27.116 1.00 95.81 163 ARG A N 1
ATOM 1244 C CA . ARG A 1 163 ? -3.508 -8.757 27.139 1.00 95.81 163 ARG A CA 1
ATOM 1245 C C . ARG A 1 163 ? -2.987 -9.840 26.200 1.00 95.81 163 ARG A C 1
ATOM 1247 O O . ARG A 1 163 ? -1.996 -9.612 25.513 1.00 95.81 163 ARG A O 1
ATOM 1254 N N . ASP A 1 164 ? -3.649 -10.987 26.162 1.00 95.62 164 ASP A N 1
ATOM 1255 C CA . ASP A 1 164 ? -3.263 -12.100 25.301 1.00 95.62 164 ASP A CA 1
ATOM 1256 C C . ASP A 1 164 ? -3.492 -11.738 23.828 1.00 95.62 164 ASP A C 1
ATOM 1258 O O . ASP A 1 164 ? -2.593 -11.920 23.007 1.00 95.62 164 ASP A O 1
ATOM 1262 N N . LEU A 1 165 ? -4.621 -11.090 23.510 1.00 95.31 165 LEU A N 1
ATOM 1263 C CA . LEU A 1 165 ? -4.870 -10.525 22.183 1.00 95.31 165 LEU A CA 1
ATOM 1264 C C . LEU A 1 165 ? -3.813 -9.481 21.805 1.00 95.31 165 LEU A C 1
ATOM 1266 O O . LEU A 1 165 ? -3.269 -9.529 20.706 1.00 95.31 165 LEU A O 1
ATOM 1270 N N . MET A 1 166 ? -3.485 -8.560 22.717 1.00 94.62 166 MET A N 1
ATOM 1271 C CA . MET A 1 166 ? -2.428 -7.572 22.489 1.00 94.62 166 MET A CA 1
ATOM 1272 C C . MET A 1 166 ? -1.072 -8.248 22.246 1.00 94.62 166 MET A C 1
ATOM 1274 O O . MET A 1 166 ? -0.310 -7.789 21.401 1.00 94.62 166 MET A O 1
ATOM 1278 N N . GLY A 1 167 ? -0.778 -9.353 22.935 1.00 95.50 167 GLY A N 1
ATOM 1279 C CA . GLY A 1 167 ? 0.423 -10.154 22.707 1.00 95.50 167 GLY A CA 1
ATOM 1280 C C . GLY A 1 167 ? 0.483 -10.722 21.290 1.00 95.50 167 GLY A C 1
ATOM 1281 O O . GLY A 1 167 ? 1.484 -10.523 20.603 1.00 95.50 167 GLY A O 1
ATOM 1282 N N . VAL A 1 168 ? -0.607 -11.349 20.837 1.00 95.56 168 VAL A N 1
ATOM 1283 C CA . VAL A 1 168 ? -0.725 -11.880 19.468 1.00 95.56 168 VAL A CA 1
ATOM 1284 C C . VAL A 1 168 ? -0.617 -10.755 18.439 1.00 95.56 168 VAL A C 1
ATOM 1286 O O . VAL A 1 168 ? 0.186 -10.842 17.521 1.00 95.56 168 VAL A O 1
ATOM 1289 N N . MET A 1 169 ? -1.327 -9.641 18.630 1.00 92.25 169 MET A N 1
ATOM 1290 C CA . MET A 1 169 ? -1.275 -8.499 17.710 1.00 92.25 169 MET A CA 1
ATOM 1291 C C . MET A 1 169 ? 0.117 -7.865 17.624 1.00 92.25 169 MET A C 1
ATOM 1293 O O . MET A 1 169 ? 0.566 -7.498 16.540 1.00 92.25 169 MET A O 1
ATOM 1297 N N . ILE A 1 170 ? 0.815 -7.713 18.754 1.00 94.19 170 ILE A N 1
ATOM 1298 C CA . ILE A 1 170 ? 2.193 -7.205 18.764 1.00 94.19 170 ILE A CA 1
ATOM 1299 C C . ILE A 1 170 ? 3.109 -8.183 18.030 1.00 94.19 170 ILE A C 1
ATOM 1301 O O . ILE A 1 170 ? 3.944 -7.750 17.234 1.00 94.19 170 ILE A O 1
ATOM 1305 N N . GLN A 1 171 ? 2.952 -9.484 18.276 1.00 96.06 171 GLN A N 1
ATOM 1306 C CA . GLN A 1 171 ? 3.717 -10.523 17.599 1.00 96.06 171 GLN A CA 1
ATOM 1307 C C . GLN A 1 171 ? 3.494 -10.481 16.084 1.00 96.06 171 GLN A C 1
ATOM 1309 O O . GLN A 1 171 ? 4.468 -10.417 15.332 1.00 96.06 171 GLN A O 1
ATOM 1314 N N . ASP A 1 172 ? 2.240 -10.430 15.644 1.00 94.56 172 ASP A N 1
ATOM 1315 C CA . ASP A 1 172 ? 1.882 -10.343 14.230 1.00 94.56 172 ASP A CA 1
ATOM 1316 C C . ASP A 1 172 ? 2.417 -9.053 13.610 1.00 94.56 172 ASP A C 1
ATOM 1318 O O . ASP A 1 172 ? 2.976 -9.076 12.519 1.00 94.56 172 ASP A O 1
ATOM 1322 N N . ASN A 1 173 ? 2.353 -7.925 14.323 1.00 93.50 173 ASN A N 1
ATOM 1323 C CA . ASN A 1 173 ? 2.910 -6.665 13.837 1.00 93.50 173 ASN A CA 1
ATOM 1324 C C . ASN A 1 173 ? 4.428 -6.739 13.634 1.00 93.50 173 ASN A C 1
ATOM 1326 O O . ASN A 1 173 ? 4.946 -6.201 12.654 1.00 93.50 173 ASN A O 1
ATOM 1330 N N . LEU A 1 174 ? 5.147 -7.383 14.554 1.00 95.25 174 LEU A N 1
ATOM 1331 C CA . LEU A 1 174 ? 6.586 -7.594 14.419 1.00 95.25 174 LEU A CA 1
ATOM 1332 C C . LEU A 1 174 ? 6.897 -8.537 13.256 1.00 95.25 174 LEU A C 1
ATOM 1334 O O . LEU A 1 174 ? 7.810 -8.243 12.482 1.00 95.25 174 LEU A O 1
ATOM 1338 N N . ASN A 1 175 ? 6.112 -9.603 13.088 1.00 95.38 175 ASN A N 1
ATOM 1339 C CA . ASN A 1 175 ? 6.254 -10.519 11.961 1.00 95.38 175 ASN A CA 1
ATOM 1340 C C . ASN A 1 175 ? 6.022 -9.799 10.622 1.00 95.38 175 ASN A C 1
ATOM 1342 O O . ASN A 1 175 ? 6.894 -9.792 9.755 1.00 95.38 175 ASN A O 1
ATOM 1346 N N . LEU A 1 176 ? 4.908 -9.072 10.502 1.00 95.88 176 LEU A N 1
ATOM 1347 C CA . LEU A 1 176 ? 4.567 -8.272 9.324 1.00 95.88 176 LEU A CA 1
ATOM 1348 C C . LEU A 1 176 ? 5.596 -7.174 9.041 1.00 95.88 176 LEU A C 1
ATOM 1350 O O . LEU A 1 176 ? 5.820 -6.816 7.885 1.00 95.88 176 LEU A O 1
ATOM 1354 N N . LYS A 1 177 ? 6.235 -6.604 10.068 1.00 96.12 177 LYS A N 1
ATOM 1355 C CA . LYS A 1 177 ? 7.342 -5.652 9.882 1.00 96.12 177 LYS A CA 1
ATOM 1356 C C . LYS A 1 177 ? 8.591 -6.324 9.323 1.00 96.12 177 LYS A C 1
ATOM 1358 O O . LYS A 1 177 ? 9.264 -5.705 8.495 1.00 96.12 177 LYS A O 1
ATOM 1363 N N . GLY A 1 178 ? 8.880 -7.551 9.752 1.00 96.38 178 GLY A N 1
ATOM 1364 C CA . GLY A 1 178 ? 9.929 -8.385 9.167 1.00 96.38 178 GLY A CA 1
ATOM 1365 C C . GLY A 1 178 ? 9.658 -8.622 7.686 1.00 96.38 178 GLY A C 1
ATOM 1366 O O . GLY A 1 178 ? 10.427 -8.170 6.842 1.00 96.38 178 GLY A O 1
ATOM 1367 N N . GLU A 1 179 ? 8.489 -9.177 7.367 1.00 96.38 179 GLU A N 1
ATOM 1368 C CA . GLU A 1 179 ? 8.078 -9.452 5.985 1.00 96.38 179 GLU A CA 1
ATOM 1369 C C . GLU A 1 179 ? 8.060 -8.189 5.112 1.00 96.38 179 GLU A C 1
ATOM 1371 O O . GLU A 1 179 ? 8.539 -8.204 3.982 1.00 96.38 179 GLU A O 1
ATOM 1376 N N . ASN A 1 180 ? 7.582 -7.053 5.629 1.00 95.12 180 ASN A N 1
ATOM 1377 C CA . ASN A 1 180 ? 7.626 -5.784 4.896 1.00 95.12 180 ASN A CA 1
ATOM 1378 C C . ASN A 1 180 ? 9.052 -5.299 4.618 1.00 95.12 180 ASN A C 1
ATOM 1380 O O . ASN A 1 180 ? 9.288 -4.623 3.616 1.00 95.12 180 ASN A O 1
ATOM 1384 N N . THR A 1 181 ? 9.996 -5.573 5.516 1.00 97.12 181 THR A N 1
ATOM 1385 C CA . THR A 1 181 ? 11.406 -5.229 5.300 1.00 97.12 181 THR A CA 1
ATOM 1386 C C . THR A 1 181 ? 11.987 -6.112 4.201 1.00 97.12 181 THR A C 1
ATOM 1388 O O . THR A 1 181 ? 12.555 -5.582 3.246 1.00 97.12 181 THR A O 1
ATOM 1391 N N . ASP A 1 182 ? 11.714 -7.415 4.257 1.00 98.38 182 ASP A N 1
ATOM 1392 C CA . ASP A 1 182 ? 12.129 -8.380 3.236 1.00 98.38 182 ASP A CA 1
ATOM 1393 C C . ASP A 1 182 ? 11.528 -8.053 1.859 1.00 98.38 182 ASP A C 1
ATOM 1395 O O . ASP A 1 182 ? 12.209 -8.119 0.835 1.00 98.38 182 ASP A O 1
ATOM 1399 N N . LEU A 1 183 ? 10.252 -7.654 1.807 1.00 97.56 183 LEU A N 1
ATOM 1400 C CA . LEU A 1 183 ? 9.597 -7.234 0.566 1.00 97.56 183 LEU A CA 1
ATOM 1401 C C . LEU A 1 183 ? 10.232 -5.972 -0.014 1.00 97.56 183 LEU A C 1
ATOM 1403 O O . LEU A 1 183 ? 10.429 -5.894 -1.225 1.00 97.56 183 LEU A O 1
ATOM 1407 N N . ARG A 1 184 ? 10.571 -4.987 0.826 1.00 97.94 184 ARG A N 1
ATOM 1408 C CA . ARG A 1 184 ? 11.274 -3.778 0.371 1.00 97.94 184 ARG A CA 1
ATOM 1409 C C . ARG A 1 184 ? 12.639 -4.114 -0.212 1.00 97.94 184 ARG A C 1
ATOM 1411 O O . ARG A 1 184 ? 12.980 -3.576 -1.259 1.00 97.94 184 ARG A O 1
ATOM 1418 N N . GLU A 1 185 ? 13.387 -5.011 0.421 1.00 97.94 185 GLU A N 1
ATOM 1419 C CA . GLU A 1 185 ? 14.677 -5.470 -0.096 1.00 97.94 185 GLU A CA 1
ATOM 1420 C C . GLU A 1 185 ? 14.519 -6.180 -1.447 1.00 97.94 185 GLU A C 1
ATOM 1422 O O . GLU A 1 185 ? 15.191 -5.823 -2.415 1.00 97.94 185 GLU A O 1
ATOM 1427 N N . ARG A 1 186 ? 13.555 -7.104 -1.564 1.00 97.81 186 ARG A N 1
ATOM 1428 C CA . ARG A 1 186 ? 13.261 -7.796 -2.831 1.00 97.81 186 ARG A CA 1
ATOM 1429 C C . ARG A 1 186 ? 12.820 -6.841 -3.937 1.00 97.81 186 ARG A C 1
ATOM 1431 O O . ARG A 1 186 ? 13.226 -7.013 -5.082 1.00 97.81 186 ARG A O 1
ATOM 1438 N N . MET A 1 187 ? 12.000 -5.839 -3.620 1.00 97.00 187 MET A N 1
ATOM 1439 C CA . MET A 1 187 ? 11.591 -4.826 -4.596 1.00 97.00 187 MET A CA 1
ATOM 1440 C C . MET A 1 187 ? 12.777 -3.993 -5.073 1.00 97.00 187 MET A C 1
ATOM 1442 O O . MET A 1 187 ? 12.902 -3.770 -6.273 1.00 97.00 187 MET A O 1
ATOM 1446 N N . LEU A 1 188 ? 13.666 -3.577 -4.168 1.00 98.00 188 LEU A N 1
ATOM 1447 C CA . LEU A 1 188 ? 14.877 -2.844 -4.541 1.00 98.00 188 LEU A CA 1
ATOM 1448 C C . LEU A 1 188 ? 15.787 -3.676 -5.453 1.00 98.00 188 LEU A C 1
ATOM 1450 O O . LEU A 1 188 ? 16.323 -3.147 -6.428 1.00 98.00 188 LEU A O 1
ATOM 1454 N N . GLU A 1 189 ? 15.927 -4.973 -5.175 1.00 97.56 189 GLU A N 1
ATOM 1455 C CA . GLU A 1 189 ? 16.702 -5.878 -6.027 1.00 97.56 189 GLU A CA 1
ATOM 1456 C C . GLU A 1 189 ? 16.064 -6.030 -7.415 1.00 97.56 189 GLU A C 1
ATOM 1458 O O . GLU A 1 189 ? 16.739 -5.874 -8.430 1.00 97.56 189 GLU A O 1
ATOM 1463 N N . LEU A 1 190 ? 14.745 -6.226 -7.489 1.00 97.75 190 LEU A N 1
ATOM 1464 C CA . LEU A 1 190 ? 14.031 -6.299 -8.768 1.00 97.75 190 LEU A CA 1
ATOM 1465 C C . LEU A 1 190 ? 14.105 -4.986 -9.557 1.00 97.75 190 LEU A C 1
ATOM 1467 O O . LEU A 1 190 ? 14.261 -4.997 -10.778 1.00 97.75 190 LEU A O 1
ATOM 1471 N N . GLU A 1 191 ? 14.005 -3.835 -8.893 1.00 97.75 191 GLU A N 1
ATOM 1472 C CA . GLU A 1 191 ? 14.174 -2.530 -9.539 1.00 97.75 191 GLU A CA 1
ATOM 1473 C C . GLU A 1 191 ? 15.573 -2.375 -10.134 1.00 97.75 191 GLU A C 1
ATOM 1475 O O . GLU A 1 191 ? 15.724 -1.857 -11.252 1.00 97.75 191 GLU A O 1
ATOM 1480 N N . ARG A 1 192 ? 16.588 -2.853 -9.406 1.00 97.88 192 ARG A N 1
ATOM 1481 C CA . ARG A 1 192 ? 17.967 -2.900 -9.877 1.00 97.88 192 ARG A CA 1
ATOM 1482 C C . ARG A 1 192 ? 18.096 -3.813 -11.092 1.00 97.88 192 ARG A C 1
ATOM 1484 O O . ARG A 1 192 ? 18.602 -3.357 -12.118 1.00 97.88 192 ARG A O 1
ATOM 1491 N N . GLU A 1 193 ? 17.591 -5.039 -11.010 1.00 98.25 193 GLU A N 1
ATOM 1492 C CA . GLU A 1 193 ? 17.649 -6.028 -12.089 1.00 98.25 193 GLU A CA 1
ATOM 1493 C C . GLU A 1 193 ? 16.943 -5.518 -13.354 1.00 98.25 193 GLU A C 1
ATOM 1495 O O . GLU A 1 193 ? 17.519 -5.519 -14.443 1.00 98.25 193 GLU A O 1
ATOM 1500 N N . LEU A 1 194 ? 15.740 -4.952 -13.223 1.00 97.75 194 LEU A N 1
ATOM 1501 C CA . LEU A 1 194 ? 15.031 -4.316 -14.338 1.00 97.75 194 LEU A CA 1
ATOM 1502 C C . LEU A 1 194 ? 15.805 -3.119 -14.904 1.00 97.75 194 LEU A C 1
ATOM 1504 O O . LEU A 1 194 ? 15.774 -2.857 -16.110 1.00 97.75 194 LEU A O 1
ATOM 1508 N N . GLY A 1 195 ? 16.486 -2.356 -14.048 1.00 97.19 195 GLY A N 1
ATOM 1509 C CA . GLY A 1 195 ? 17.396 -1.290 -14.459 1.00 97.19 195 GLY A CA 1
ATOM 1510 C C . GLY A 1 195 ? 18.549 -1.812 -15.317 1.00 97.19 195 GLY A C 1
ATOM 1511 O O . GLY A 1 195 ? 18.824 -1.253 -16.383 1.00 97.19 195 GLY A O 1
ATOM 1512 N N . GLU A 1 196 ? 19.187 -2.895 -14.886 1.00 97.00 196 GLU A N 1
ATOM 1513 C CA . GLU A 1 196 ? 20.282 -3.557 -15.597 1.00 97.00 196 GLU A CA 1
ATOM 1514 C C . GLU A 1 196 ? 19.802 -4.170 -16.919 1.00 97.00 196 GLU A C 1
ATOM 1516 O O . GLU A 1 196 ? 20.416 -3.939 -17.963 1.00 97.00 196 GLU A O 1
ATOM 1521 N N . GLN A 1 197 ? 18.649 -4.838 -16.923 1.00 96.31 197 GLN A N 1
ATOM 1522 C CA . GLN A 1 197 ? 18.066 -5.428 -18.125 1.00 96.31 197 GLN A CA 1
ATOM 1523 C C . GLN A 1 197 ? 17.703 -4.357 -19.166 1.00 96.31 197 GLN A C 1
ATOM 1525 O O . GLN A 1 197 ? 17.984 -4.518 -20.357 1.00 96.31 197 GLN A O 1
ATOM 1530 N N . ARG A 1 198 ? 17.132 -3.221 -18.738 1.00 96.50 198 ARG A N 1
ATOM 1531 C CA . ARG A 1 198 ? 16.850 -2.084 -19.634 1.00 96.50 198 ARG A CA 1
ATOM 1532 C C . ARG A 1 198 ? 18.123 -1.507 -20.249 1.00 96.50 198 ARG A C 1
ATOM 1534 O O . ARG A 1 198 ? 18.122 -1.207 -21.443 1.00 96.50 198 ARG A O 1
ATOM 1541 N N . ARG A 1 199 ? 19.201 -1.379 -19.467 1.00 95.69 199 ARG A N 1
ATOM 1542 C CA . ARG A 1 199 ? 20.514 -0.947 -19.982 1.00 95.69 199 ARG A CA 1
ATOM 1543 C C . ARG A 1 199 ? 21.059 -1.946 -20.996 1.00 95.69 199 ARG A C 1
ATOM 1545 O O . ARG A 1 199 ? 21.413 -1.544 -22.097 1.00 95.69 199 ARG A O 1
ATOM 1552 N N . TYR A 1 200 ? 21.023 -3.240 -20.678 1.00 96.12 200 TYR A N 1
ATOM 1553 C CA . TYR A 1 200 ? 21.462 -4.298 -21.587 1.00 96.12 200 TYR A CA 1
ATOM 1554 C C . TYR A 1 200 ? 20.708 -4.269 -22.925 1.00 96.12 200 TYR A C 1
ATOM 1556 O O . TYR A 1 200 ? 21.324 -4.337 -23.990 1.00 96.12 200 TYR A O 1
ATOM 1564 N N . HIS A 1 201 ? 19.379 -4.117 -22.893 1.00 96.69 201 HIS A N 1
ATOM 1565 C CA . HIS A 1 201 ? 18.576 -3.974 -24.110 1.00 96.69 201 HIS A CA 1
ATOM 1566 C C . HIS A 1 201 ? 18.921 -2.706 -24.901 1.00 96.69 201 HIS A C 1
ATOM 1568 O O . HIS A 1 201 ? 18.972 -2.764 -26.131 1.00 96.69 201 HIS A O 1
ATOM 1574 N N . GLY A 1 202 ? 19.170 -1.584 -24.218 1.00 96.75 202 GLY A N 1
ATOM 1575 C CA . GLY A 1 202 ? 19.626 -0.339 -24.838 1.00 96.75 202 GLY A CA 1
ATOM 1576 C C . GLY A 1 202 ? 20.955 -0.517 -25.572 1.00 96.75 202 GLY A C 1
ATOM 1577 O O . GLY A 1 202 ? 21.026 -0.264 -26.773 1.00 96.75 202 GLY A O 1
ATOM 1578 N N . ASP A 1 203 ? 21.965 -1.053 -24.886 1.00 97.25 203 ASP A N 1
ATOM 1579 C CA . ASP A 1 203 ? 23.299 -1.295 -25.446 1.00 97.25 203 ASP A CA 1
ATOM 1580 C C . ASP A 1 203 ? 23.255 -2.283 -26.620 1.00 97.25 203 ASP A C 1
ATOM 1582 O O . ASP A 1 203 ? 23.922 -2.100 -27.642 1.00 97.25 203 ASP A O 1
ATOM 1586 N N . TYR A 1 204 ? 22.462 -3.353 -26.496 1.00 96.44 204 TYR A N 1
ATOM 1587 C CA . TYR A 1 204 ? 22.280 -4.323 -27.575 1.00 96.44 204 TYR A CA 1
ATOM 1588 C C . TYR A 1 204 ? 21.662 -3.665 -28.812 1.00 96.44 204 TYR A C 1
ATOM 1590 O O . TYR A 1 204 ? 22.140 -3.870 -29.933 1.00 96.44 204 TYR A O 1
ATOM 1598 N N . ARG A 1 205 ? 20.622 -2.849 -28.607 1.00 97.81 205 ARG A N 1
ATOM 1599 C CA . ARG A 1 205 ? 19.955 -2.110 -29.677 1.00 97.81 205 ARG A CA 1
ATOM 1600 C C . ARG A 1 205 ? 20.907 -1.124 -30.347 1.00 97.81 205 ARG A C 1
ATOM 1602 O O . ARG A 1 205 ? 20.993 -1.142 -31.569 1.00 97.81 205 ARG A O 1
ATOM 1609 N N . GLU A 1 206 ? 21.669 -0.346 -29.583 1.00 97.00 206 GLU A N 1
ATOM 1610 C CA . GLU A 1 206 ? 22.653 0.602 -30.122 1.00 97.00 206 GLU A CA 1
ATOM 1611 C C . GLU A 1 206 ? 23.728 -0.108 -30.959 1.00 97.00 206 GLU A C 1
ATOM 1613 O O . GLU A 1 206 ? 24.054 0.318 -32.073 1.00 97.00 206 GLU A O 1
ATOM 1618 N N . ARG A 1 207 ? 24.246 -1.246 -30.476 1.00 97.50 207 ARG A N 1
ATOM 1619 C CA . ARG A 1 207 ? 25.204 -2.064 -31.238 1.00 97.50 207 ARG A CA 1
ATOM 1620 C C . ARG A 1 207 ? 24.593 -2.583 -32.535 1.00 97.50 207 ARG A C 1
ATOM 1622 O O . ARG A 1 207 ? 25.268 -2.587 -33.565 1.00 97.50 207 ARG A O 1
ATOM 1629 N N . MET A 1 208 ? 23.340 -3.032 -32.501 1.00 96.50 208 MET A N 1
ATOM 1630 C CA . MET A 1 208 ? 22.649 -3.511 -33.696 1.00 96.50 208 MET A CA 1
ATOM 1631 C C . MET A 1 208 ? 22.398 -2.373 -34.691 1.00 96.50 208 MET A C 1
ATOM 1633 O O . MET A 1 208 ? 22.726 -2.523 -35.864 1.00 96.50 208 MET A O 1
ATOM 1637 N N . GLU A 1 209 ? 21.905 -1.222 -34.232 1.00 97.50 209 GLU A N 1
ATOM 1638 C CA . GLU A 1 209 ? 21.697 -0.023 -35.056 1.00 97.50 209 GLU A CA 1
ATOM 1639 C C . GLU A 1 209 ? 23.012 0.451 -35.689 1.00 97.50 209 GLU A C 1
ATOM 1641 O O . GLU A 1 209 ? 23.058 0.747 -36.882 1.00 97.50 209 GLU A O 1
ATOM 1646 N N . THR A 1 210 ? 24.113 0.422 -34.935 1.00 97.56 210 THR A N 1
ATOM 1647 C CA . THR A 1 210 ? 25.452 0.736 -35.455 1.00 97.56 210 THR A CA 1
ATOM 1648 C C . THR A 1 210 ? 25.859 -0.235 -36.563 1.00 97.56 210 THR A C 1
ATOM 1650 O O . THR A 1 210 ? 26.305 0.191 -37.629 1.00 97.56 210 THR A O 1
ATOM 1653 N N . ARG A 1 211 ? 25.678 -1.546 -36.350 1.00 97.50 211 ARG A N 1
ATOM 1654 C CA . ARG A 1 211 ? 25.978 -2.569 -37.368 1.00 97.50 211 ARG A CA 1
ATOM 1655 C C . ARG A 1 211 ? 25.123 -2.389 -38.620 1.00 97.50 211 ARG A C 1
ATOM 1657 O O . ARG A 1 211 ? 25.660 -2.474 -39.721 1.00 97.50 211 ARG A O 1
ATOM 1664 N N . VAL A 1 212 ? 23.826 -2.125 -38.461 1.00 97.19 212 VAL A N 1
ATOM 1665 C CA . VAL A 1 212 ? 22.902 -1.872 -39.576 1.00 97.19 212 VAL A CA 1
ATOM 1666 C C . VAL A 1 212 ? 23.346 -0.643 -40.358 1.00 97.19 212 VAL A C 1
ATOM 1668 O O . VAL A 1 212 ? 23.509 -0.736 -41.568 1.00 97.19 212 VAL A O 1
ATOM 1671 N N . ARG A 1 213 ? 23.663 0.464 -39.682 1.00 97.62 213 ARG A N 1
ATOM 1672 C CA . ARG A 1 213 ? 24.124 1.695 -40.335 1.00 97.62 213 ARG A CA 1
ATOM 1673 C C . ARG A 1 213 ? 25.412 1.495 -41.137 1.00 97.62 213 ARG A C 1
ATOM 1675 O O . ARG A 1 213 ? 25.551 2.038 -42.229 1.00 97.62 213 ARG A O 1
ATOM 1682 N N . VAL A 1 214 ? 26.351 0.701 -40.617 1.00 97.62 214 VAL A N 1
ATOM 1683 C CA . VAL A 1 214 ? 27.582 0.339 -41.343 1.00 97.62 214 VAL A CA 1
ATOM 1684 C C . VAL A 1 214 ? 27.266 -0.498 -42.588 1.00 97.62 214 VAL A C 1
ATOM 1686 O O . VAL A 1 214 ? 27.849 -0.260 -43.646 1.00 97.62 214 VAL A O 1
ATOM 1689 N N . LEU A 1 215 ? 26.331 -1.450 -42.492 1.00 97.38 215 LEU A N 1
ATOM 1690 C CA . LEU A 1 215 ? 25.880 -2.235 -43.645 1.00 97.38 215 LEU A CA 1
ATOM 1691 C C . LEU A 1 215 ? 25.162 -1.362 -44.682 1.00 97.38 215 LEU A C 1
ATOM 1693 O O . LEU A 1 215 ? 25.439 -1.491 -45.871 1.00 97.38 215 LEU A O 1
ATOM 1697 N N . GLU A 1 216 ? 24.289 -0.451 -44.253 1.00 96.81 216 GLU A N 1
ATOM 1698 C CA . GLU A 1 216 ? 23.583 0.494 -45.125 1.00 96.81 216 GLU A CA 1
ATOM 1699 C C . GLU A 1 216 ? 24.550 1.411 -45.886 1.00 96.81 216 GLU A C 1
ATOM 1701 O O . GLU A 1 216 ? 24.383 1.619 -47.090 1.00 96.81 216 GLU A O 1
ATOM 1706 N N . ASP A 1 217 ? 25.592 1.922 -45.223 1.00 97.12 217 ASP A N 1
ATOM 1707 C CA . ASP A 1 217 ? 26.640 2.725 -45.865 1.00 97.12 217 ASP A CA 1
ATOM 1708 C C . ASP A 1 217 ? 27.442 1.900 -46.887 1.00 97.12 217 ASP A C 1
ATOM 1710 O O . ASP A 1 217 ? 27.669 2.343 -48.017 1.00 97.12 217 ASP A O 1
ATOM 1714 N N . ALA A 1 218 ? 27.815 0.664 -46.540 1.00 95.56 218 ALA A N 1
ATOM 1715 C CA . ALA A 1 218 ? 28.505 -0.241 -47.458 1.00 95.56 218 ALA A CA 1
ATOM 1716 C C . ALA A 1 218 ? 27.652 -0.573 -48.699 1.00 95.56 218 ALA A C 1
ATOM 1718 O O . ALA A 1 218 ? 28.150 -0.517 -49.827 1.00 95.56 218 ALA A O 1
ATOM 1719 N N . VAL A 1 219 ? 26.358 -0.857 -48.507 1.00 95.38 219 VAL A N 1
ATOM 1720 C CA . VAL A 1 219 ? 25.399 -1.097 -49.597 1.00 95.38 219 VAL A CA 1
ATOM 1721 C C . VAL A 1 219 ? 25.237 0.154 -50.457 1.00 95.38 219 VAL A C 1
ATOM 1723 O O . VAL A 1 219 ? 25.281 0.059 -51.681 1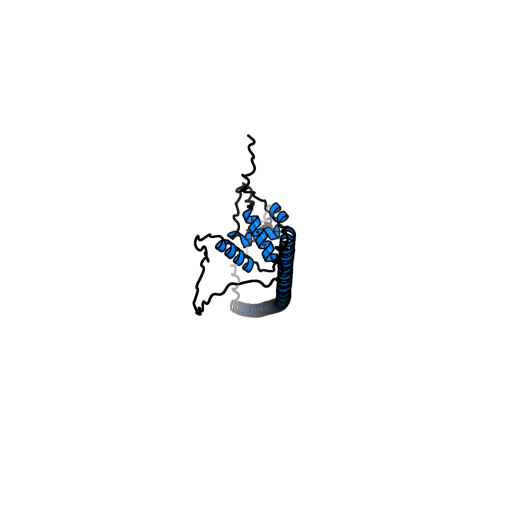.00 95.38 219 VAL A O 1
ATOM 1726 N N . SER A 1 220 ? 25.119 1.333 -49.844 1.00 94.50 220 SER A N 1
ATOM 1727 C CA . SER A 1 220 ? 24.985 2.606 -50.564 1.00 94.50 220 SER A CA 1
ATOM 1728 C C . SER A 1 220 ? 26.201 2.895 -51.445 1.00 94.50 220 SER A C 1
ATOM 1730 O O . SER A 1 220 ? 26.044 3.268 -52.608 1.00 94.50 220 SER A O 1
ATOM 1732 N N . LYS A 1 221 ? 27.417 2.655 -50.937 1.00 92.81 221 LYS A N 1
ATOM 1733 C CA . LYS A 1 221 ? 28.666 2.780 -51.709 1.00 92.81 221 LYS A CA 1
ATOM 1734 C C . LYS A 1 221 ? 28.710 1.813 -52.892 1.00 92.81 221 LYS A C 1
ATOM 1736 O O . LYS A 1 221 ? 29.095 2.216 -53.988 1.00 92.81 221 LYS A O 1
ATOM 1741 N N . LEU A 1 222 ? 28.279 0.566 -52.692 1.00 93.12 222 LEU A N 1
ATOM 1742 C CA . LEU A 1 222 ? 28.206 -0.440 -53.755 1.00 93.12 222 LEU A CA 1
ATOM 1743 C C . LEU A 1 222 ? 27.130 -0.109 -54.805 1.00 93.12 222 LEU A C 1
ATOM 1745 O O . LEU A 1 222 ? 27.323 -0.356 -55.993 1.00 93.12 222 LEU A O 1
ATOM 1749 N N . MET A 1 223 ? 25.992 0.455 -54.393 1.00 89.50 223 MET A N 1
ATOM 1750 C CA . MET A 1 223 ? 24.955 0.917 -55.320 1.00 89.50 223 MET A CA 1
ATOM 1751 C C . MET A 1 223 ? 25.407 2.150 -56.111 1.00 89.50 223 MET A C 1
ATOM 1753 O O . MET A 1 223 ? 25.115 2.256 -57.301 1.00 89.50 223 MET A O 1
ATOM 1757 N N . ALA A 1 224 ? 26.138 3.071 -55.476 1.00 87.38 224 ALA A N 1
ATOM 1758 C CA . ALA A 1 224 ? 26.690 4.254 -56.129 1.00 87.38 224 ALA A CA 1
ATOM 1759 C C . ALA A 1 224 ? 27.775 3.898 -57.156 1.00 87.38 224 ALA A C 1
ATOM 1761 O O . ALA A 1 224 ? 27.787 4.481 -58.235 1.00 87.38 224 ALA A O 1
ATOM 1762 N N . SER A 1 225 ? 28.639 2.918 -56.869 1.00 83.81 225 SER A N 1
ATOM 1763 C CA . SER A 1 225 ? 29.644 2.450 -57.835 1.00 83.81 225 SER A CA 1
ATOM 1764 C C . SER A 1 225 ? 29.037 1.695 -59.022 1.00 83.81 225 SER A C 1
ATOM 1766 O O . SER A 1 225 ? 29.612 1.706 -60.108 1.00 83.81 225 SER A O 1
ATOM 1768 N N . GLN A 1 226 ? 27.863 1.078 -58.848 1.00 78.56 226 GLN A N 1
ATOM 1769 C CA . GLN A 1 226 ? 27.116 0.431 -59.932 1.00 78.56 226 GLN A CA 1
ATOM 1770 C C . GLN A 1 226 ? 26.278 1.406 -60.776 1.00 78.56 226 GLN A C 1
ATOM 1772 O O . GLN A 1 226 ? 25.937 1.086 -61.915 1.00 78.56 226 GLN A O 1
ATOM 1777 N N . ARG A 1 227 ? 25.955 2.605 -60.270 1.00 72.88 227 ARG A N 1
ATOM 1778 C CA . ARG A 1 227 ? 25.320 3.665 -61.069 1.00 72.88 227 ARG A CA 1
ATOM 1779 C C . ARG A 1 227 ? 26.385 4.417 -61.869 1.00 72.88 227 ARG A C 1
ATOM 1781 O O . ARG A 1 227 ? 27.083 5.276 -61.342 1.00 72.88 227 ARG A O 1
ATOM 1788 N N . SER A 1 228 ? 26.491 4.122 -63.163 1.00 62.84 228 SER A N 1
ATOM 1789 C CA . SER A 1 228 ? 27.287 4.924 -64.101 1.00 62.84 228 SER A CA 1
ATOM 1790 C C . SER A 1 228 ? 26.793 6.382 -64.105 1.00 62.84 228 SER A C 1
ATOM 1792 O O . SER A 1 228 ? 25.577 6.596 -64.088 1.00 62.84 228 SER A O 1
ATOM 1794 N N . PRO A 1 229 ? 27.676 7.398 -64.163 1.00 60.97 229 PRO A N 1
ATOM 1795 C CA . PRO A 1 229 ? 27.235 8.773 -64.350 1.00 60.97 229 PRO A CA 1
ATOM 1796 C C . PRO A 1 229 ? 26.596 8.894 -65.737 1.00 60.97 229 PRO A C 1
ATOM 1798 O O . PRO A 1 229 ? 27.272 8.775 -66.757 1.00 60.97 229 PRO A O 1
ATOM 1801 N N . THR A 1 230 ? 25.283 9.115 -65.791 1.00 57.97 230 THR A N 1
ATOM 1802 C CA . THR A 1 230 ? 24.614 9.556 -67.018 1.00 57.97 230 THR A CA 1
ATOM 1803 C C . THR A 1 230 ? 25.245 10.879 -67.452 1.00 57.97 230 THR A C 1
ATOM 1805 O O . THR A 1 230 ? 25.216 11.829 -66.661 1.00 57.97 230 THR A O 1
ATOM 1808 N N . PRO A 1 231 ? 25.830 10.975 -68.661 1.00 59.94 231 PRO A N 1
ATOM 1809 C CA . PRO A 1 231 ? 26.348 12.243 -69.147 1.00 59.94 231 PRO A CA 1
ATOM 1810 C C . PRO A 1 231 ? 25.192 13.253 -69.244 1.00 59.94 231 PRO A C 1
ATOM 1812 O O . PRO A 1 231 ? 24.069 12.860 -69.580 1.00 59.94 231 PRO A O 1
ATOM 1815 N N . PRO A 1 232 ? 25.433 14.540 -68.936 1.00 66.44 232 PRO A N 1
ATOM 1816 C CA . PRO A 1 232 ? 24.408 15.566 -69.071 1.00 66.44 232 PRO A CA 1
ATOM 1817 C C . PRO A 1 232 ? 23.889 15.590 -70.518 1.00 66.44 232 PRO A C 1
ATOM 1819 O O . PRO A 1 232 ? 24.671 15.347 -71.445 1.00 66.44 232 PRO A O 1
ATOM 1822 N N . PRO A 1 233 ? 22.589 15.869 -70.739 1.00 57.84 233 PRO A N 1
ATOM 1823 C CA . PRO A 1 233 ? 22.035 15.935 -72.084 1.00 57.84 233 PRO A CA 1
ATOM 1824 C C . PRO A 1 233 ? 22.824 16.967 -72.893 1.00 57.84 233 PRO A C 1
ATOM 1826 O O . PRO A 1 233 ? 22.905 18.137 -72.515 1.00 57.84 233 PRO A O 1
ATOM 1829 N N . GLN A 1 234 ? 23.444 16.518 -73.986 1.00 55.41 234 GLN A N 1
ATOM 1830 C CA . GLN A 1 234 ? 24.132 17.395 -74.924 1.00 55.41 234 GLN A CA 1
ATOM 1831 C C . GLN A 1 234 ? 23.096 18.369 -75.489 1.00 55.41 234 GLN A C 1
ATOM 1833 O O . GLN A 1 234 ? 22.185 17.971 -76.214 1.00 55.41 234 GLN A O 1
ATOM 1838 N N . GLN A 1 235 ? 23.205 19.642 -75.111 1.00 56.41 235 GLN A N 1
ATOM 1839 C CA . GLN A 1 235 ? 22.406 20.703 -75.709 1.00 56.41 235 GLN A CA 1
ATOM 1840 C C . GLN A 1 235 ? 22.799 20.809 -77.192 1.00 56.41 235 GLN A C 1
ATOM 1842 O O . GLN A 1 235 ? 23.997 20.887 -77.485 1.00 56.41 235 GLN A O 1
ATOM 1847 N N . PRO A 1 236 ? 21.847 20.796 -78.141 1.00 49.84 236 PRO A N 1
ATOM 1848 C CA . PRO A 1 236 ? 22.170 21.015 -79.544 1.00 49.84 236 PRO A CA 1
ATOM 1849 C C . PRO A 1 236 ? 22.793 22.406 -79.705 1.00 49.84 236 PRO A C 1
ATOM 1851 O O . PRO A 1 236 ? 22.227 23.405 -79.260 1.00 49.84 236 PRO A O 1
ATOM 1854 N N . GLN A 1 237 ? 23.979 22.463 -80.316 1.00 49.72 237 GLN A N 1
ATOM 1855 C CA . GLN A 1 237 ? 24.678 23.715 -80.590 1.00 49.72 237 GLN A CA 1
ATOM 1856 C C . GLN A 1 237 ? 23.826 24.578 -81.530 1.00 49.72 237 GLN A C 1
ATOM 1858 O O . GLN A 1 237 ? 23.620 24.233 -82.692 1.00 49.72 237 GLN A O 1
ATOM 1863 N N . GLN A 1 238 ? 23.311 25.691 -81.011 1.00 52.44 238 GLN A N 1
ATOM 1864 C CA . GLN A 1 238 ? 22.658 26.734 -81.799 1.00 52.44 238 GLN A CA 1
ATOM 1865 C C . GLN A 1 238 ? 23.743 27.550 -82.532 1.00 52.44 238 GLN A C 1
ATOM 1867 O O . GLN A 1 238 ? 24.728 27.938 -81.896 1.00 52.44 238 GLN A O 1
ATOM 1872 N N . PRO A 1 239 ? 23.610 27.815 -83.844 1.00 44.66 239 PRO A N 1
ATOM 1873 C CA . PRO A 1 239 ? 24.590 28.590 -84.596 1.00 44.66 239 PRO A CA 1
ATOM 1874 C C . PRO A 1 239 ? 24.590 30.062 -84.156 1.00 44.66 239 PRO A C 1
ATOM 1876 O O . PRO A 1 239 ? 23.547 30.668 -83.918 1.00 44.66 239 PRO A O 1
ATOM 1879 N N . TYR A 1 240 ? 25.791 30.630 -84.051 1.00 51.94 240 TYR A N 1
ATOM 1880 C CA . TYR A 1 240 ? 26.051 32.020 -83.682 1.00 51.94 240 TYR A CA 1
ATOM 1881 C C . TYR A 1 240 ? 25.363 33.013 -84.632 1.00 51.94 240 TYR A C 1
ATOM 1883 O O . TYR A 1 240 ? 25.604 32.981 -85.836 1.00 51.94 240 TYR A O 1
ATOM 1891 N N . GLY A 1 241 ? 24.600 33.963 -84.078 1.00 51.72 241 GLY A N 1
ATOM 1892 C CA . GLY A 1 241 ? 24.208 35.171 -84.808 1.00 51.72 241 GLY A CA 1
ATOM 1893 C C . GLY A 1 241 ? 22.934 35.852 -84.318 1.00 51.72 241 GLY A C 1
ATOM 1894 O O . GLY A 1 241 ? 21.898 35.719 -84.957 1.00 51.72 241 GLY A O 1
ATOM 1895 N N . SER A 1 242 ? 23.011 36.620 -83.227 1.00 55.00 242 SER A N 1
ATOM 1896 C CA . SER A 1 242 ? 22.267 37.883 -83.026 1.00 55.00 242 SER A CA 1
ATOM 1897 C C . SER A 1 242 ? 22.649 38.507 -81.676 1.00 55.00 242 SER A C 1
ATOM 1899 O O . SER A 1 242 ? 22.764 37.775 -80.692 1.00 55.00 242 SER A O 1
ATOM 1901 N N . PRO A 1 243 ? 22.877 39.831 -81.590 1.00 62.47 243 PRO A N 1
ATOM 1902 C CA . PRO A 1 243 ? 23.146 40.489 -80.315 1.00 62.47 243 PRO A CA 1
ATOM 1903 C C . PRO A 1 243 ? 21.889 40.488 -79.424 1.00 62.47 243 PRO A C 1
ATOM 1905 O O . PRO A 1 243 ? 20.768 40.469 -79.941 1.00 62.47 243 PRO A O 1
ATOM 1908 N N . PRO A 1 244 ? 22.048 40.504 -78.088 1.00 56.50 244 PRO A N 1
ATOM 1909 C CA . PRO A 1 244 ? 20.919 40.435 -77.168 1.00 56.50 244 PRO A CA 1
ATOM 1910 C C . PRO A 1 244 ? 20.046 41.697 -77.281 1.00 56.50 244 PRO A C 1
ATOM 1912 O O . PRO A 1 244 ? 20.594 42.802 -77.351 1.00 56.50 244 PRO A O 1
ATOM 1915 N N . PRO A 1 245 ? 18.704 41.586 -77.253 1.00 55.75 245 PRO A N 1
ATOM 1916 C CA . PRO A 1 245 ? 17.861 42.761 -77.116 1.00 55.75 245 PRO A CA 1
ATOM 1917 C C . PRO A 1 245 ? 18.088 43.380 -75.733 1.00 55.75 245 PRO A C 1
ATOM 1919 O O . PRO A 1 245 ? 18.064 42.703 -74.704 1.00 55.75 245 PRO A O 1
ATOM 1922 N N . THR A 1 246 ? 18.331 44.685 -75.712 1.00 55.31 246 THR A N 1
ATOM 1923 C CA . THR A 1 246 ? 18.364 45.489 -74.493 1.00 55.31 246 THR A CA 1
ATOM 1924 C C . THR A 1 246 ? 16.956 45.507 -73.897 1.00 55.31 246 THR A C 1
ATOM 1926 O O . THR A 1 246 ? 16.065 46.166 -74.427 1.00 55.31 246 THR A O 1
ATOM 1929 N N . TYR A 1 247 ? 16.729 44.758 -72.819 1.00 50.94 247 TYR A N 1
ATOM 1930 C CA . TYR A 1 247 ? 15.471 44.830 -72.078 1.00 50.94 247 TYR A CA 1
ATOM 1931 C C . TYR A 1 247 ? 15.459 46.093 -71.201 1.00 50.94 247 TYR A C 1
ATOM 1933 O O . TYR A 1 247 ? 16.440 46.341 -70.494 1.00 50.94 247 TYR A O 1
ATOM 1941 N N . PRO A 1 248 ? 14.378 46.892 -71.190 1.00 48.12 248 PRO A N 1
ATOM 1942 C CA . PRO A 1 248 ? 14.213 47.934 -70.187 1.00 48.12 248 PRO A CA 1
ATOM 1943 C C . PRO A 1 248 ? 13.984 47.306 -68.801 1.00 48.12 248 PRO A C 1
ATOM 1945 O O . PRO A 1 248 ? 13.170 46.399 -68.628 1.00 48.12 248 PRO A O 1
ATOM 1948 N N . GLN A 1 249 ? 14.728 47.809 -67.814 1.00 54.06 249 GLN A N 1
ATOM 1949 C CA . GLN A 1 249 ? 14.610 47.518 -66.383 1.00 54.06 249 GLN A CA 1
ATOM 1950 C C . GLN A 1 249 ? 13.195 47.825 -65.877 1.00 54.06 249 GLN A C 1
ATOM 1952 O O . GLN A 1 249 ? 12.909 48.963 -65.510 1.00 54.06 249 GLN A O 1
ATOM 1957 N N . GLN A 1 250 ? 12.293 46.842 -65.869 1.00 51.22 250 GLN A N 1
ATOM 1958 C CA . GLN A 1 250 ? 10.972 47.042 -65.270 1.00 51.22 250 GLN A CA 1
ATOM 1959 C C . GLN A 1 250 ? 10.274 45.762 -64.796 1.00 51.22 250 GLN A C 1
ATOM 1961 O O . GLN A 1 250 ? 9.069 45.647 -64.935 1.00 51.22 250 GLN A O 1
ATOM 1966 N N . TYR A 1 251 ? 10.994 44.829 -64.163 1.00 50.28 251 TYR A N 1
ATOM 1967 C CA . TYR A 1 251 ? 10.374 43.828 -63.276 1.00 50.28 251 TYR A CA 1
ATOM 1968 C C . TYR A 1 251 ? 11.303 43.478 -62.108 1.00 50.28 251 TYR A C 1
ATOM 1970 O O . TYR A 1 251 ? 11.817 42.369 -62.002 1.00 50.28 251 TYR A O 1
ATOM 1978 N N . GLN A 1 252 ? 11.504 44.431 -61.196 1.00 52.09 252 GLN A N 1
ATOM 1979 C CA . GLN A 1 252 ? 11.923 44.118 -59.830 1.00 52.09 252 GLN A CA 1
ATOM 1980 C C . GLN A 1 252 ? 10.644 43.944 -58.993 1.00 52.09 252 GLN A C 1
ATOM 1982 O O . GLN A 1 252 ? 10.148 44.886 -58.385 1.00 52.09 252 GLN A O 1
ATOM 1987 N N . GLN A 1 253 ? 10.058 42.747 -59.018 1.00 52.28 253 GLN A N 1
ATOM 1988 C CA . GLN A 1 253 ? 9.072 42.326 -58.016 1.00 52.28 253 GLN A CA 1
ATOM 1989 C C . GLN A 1 253 ? 9.817 41.464 -56.986 1.00 52.28 253 GLN A C 1
ATOM 1991 O O . GLN A 1 253 ? 10.474 40.498 -57.385 1.00 52.28 253 GLN A O 1
ATOM 1996 N N . PRO A 1 254 ? 9.776 41.784 -55.681 1.00 50.22 254 PRO A N 1
ATOM 1997 C CA . PRO A 1 254 ? 10.395 40.944 -54.669 1.00 50.22 254 PRO A CA 1
ATOM 1998 C C . PRO A 1 254 ? 9.536 39.691 -54.475 1.00 50.22 254 PRO A C 1
ATOM 2000 O O . PRO A 1 254 ? 8.419 39.764 -53.966 1.00 50.22 254 PRO A O 1
ATOM 2003 N N . TYR A 1 255 ? 10.059 38.524 -54.853 1.00 45.16 255 TYR A N 1
ATOM 2004 C CA . TYR A 1 255 ? 9.515 37.260 -54.364 1.00 45.16 255 TYR A CA 1
ATOM 2005 C C . TYR A 1 255 ? 9.772 37.189 -52.855 1.00 45.16 255 TYR A C 1
ATOM 2007 O O . TYR A 1 255 ? 10.873 36.880 -52.400 1.00 45.16 255 TYR A O 1
ATOM 2015 N N . ALA A 1 256 ? 8.745 37.522 -52.078 1.00 50.84 256 ALA A N 1
ATOM 2016 C CA . ALA A 1 256 ? 8.684 37.237 -50.658 1.00 50.84 256 ALA A CA 1
ATOM 2017 C C . ALA A 1 256 ? 8.660 35.713 -50.468 1.00 50.84 256 ALA A C 1
ATOM 2019 O O . ALA A 1 256 ? 7.766 35.025 -50.961 1.00 50.84 256 ALA A O 1
ATOM 2020 N N . ALA A 1 257 ? 9.654 35.180 -49.762 1.00 53.56 257 ALA A N 1
ATOM 2021 C CA . ALA A 1 257 ? 9.634 33.800 -49.299 1.00 53.56 257 ALA A CA 1
ATOM 2022 C C . ALA A 1 257 ? 8.453 33.605 -48.326 1.00 53.56 257 ALA A C 1
ATOM 2024 O O . ALA A 1 257 ? 8.355 34.366 -47.357 1.00 53.56 257 ALA A O 1
ATOM 2025 N N . PRO A 1 258 ? 7.569 32.608 -48.510 1.00 49.94 258 PRO A N 1
ATOM 2026 C CA . PRO A 1 258 ? 6.643 32.240 -47.452 1.00 49.94 258 PRO A CA 1
ATOM 2027 C C . PRO A 1 258 ? 7.429 31.660 -46.267 1.00 49.94 258 PRO A C 1
ATOM 2029 O O . PRO A 1 258 ? 8.319 30.818 -46.411 1.00 49.94 258 PRO A O 1
ATOM 2032 N N . GLN A 1 259 ? 7.117 32.195 -45.091 1.00 54.41 259 GLN A N 1
ATOM 2033 C CA . GLN A 1 259 ? 7.809 31.993 -43.826 1.00 54.41 259 GLN A CA 1
ATOM 2034 C C . GLN A 1 259 ? 7.726 30.533 -43.357 1.00 54.41 259 GLN A C 1
ATOM 2036 O O . GLN A 1 259 ? 6.659 29.926 -43.329 1.00 54.41 259 GLN A O 1
ATOM 2041 N N . GLN A 1 260 ? 8.852 29.987 -42.891 1.00 53.19 260 GLN A N 1
ATOM 2042 C CA . GLN A 1 260 ? 8.970 28.650 -42.288 1.00 53.19 260 GLN A CA 1
ATOM 2043 C C . GLN A 1 260 ? 8.281 28.510 -40.907 1.00 53.19 260 GLN A C 1
ATOM 2045 O O . GLN A 1 260 ? 8.656 27.648 -40.112 1.00 53.19 260 GLN A O 1
ATOM 2050 N N . GLN A 1 261 ? 7.291 29.343 -40.575 1.00 52.97 261 GLN A N 1
ATOM 2051 C CA . GLN A 1 261 ? 6.683 29.369 -39.239 1.00 52.97 261 GLN A CA 1
ATOM 2052 C C . GLN A 1 261 ? 5.448 28.469 -39.077 1.00 52.97 261 GLN A C 1
ATOM 2054 O O . GLN A 1 261 ? 5.119 28.115 -37.949 1.00 52.97 261 GLN A O 1
ATOM 2059 N N . GLU A 1 262 ? 4.823 27.981 -40.152 1.00 50.09 262 GLU A N 1
ATOM 2060 C CA . GLU A 1 262 ? 3.591 27.177 -40.020 1.00 50.09 262 GLU A CA 1
ATOM 2061 C C . GLU A 1 262 ? 3.812 25.665 -39.826 1.00 50.09 262 GLU A C 1
ATOM 2063 O O . GLU A 1 262 ? 2.880 24.942 -39.479 1.00 50.09 262 GLU A O 1
ATOM 2068 N N . ARG A 1 263 ? 5.043 25.145 -39.956 1.00 46.59 263 ARG A N 1
ATOM 2069 C CA . ARG A 1 263 ? 5.288 23.691 -39.797 1.00 46.59 263 ARG A CA 1
ATOM 2070 C C . ARG A 1 263 ? 5.443 23.222 -38.346 1.00 46.59 263 ARG A C 1
ATOM 2072 O O . ARG A 1 263 ? 5.460 22.016 -38.111 1.00 46.59 263 ARG A O 1
ATOM 2079 N N . ARG A 1 264 ? 5.532 24.132 -37.365 1.00 52.25 264 ARG A N 1
ATOM 2080 C CA . ARG A 1 264 ? 5.627 23.761 -35.935 1.00 52.25 264 ARG A CA 1
ATOM 2081 C C . ARG A 1 264 ? 4.266 23.636 -35.241 1.00 52.25 264 ARG A C 1
ATOM 2083 O O . ARG A 1 264 ? 4.195 23.002 -34.197 1.00 52.25 264 ARG A O 1
ATOM 2090 N N . SER A 1 265 ? 3.195 24.156 -35.840 1.00 54.41 265 SER A N 1
ATOM 2091 C CA . SER A 1 265 ? 1.840 24.153 -35.258 1.00 54.41 265 SER A CA 1
ATOM 2092 C C . SER A 1 265 ? 1.018 22.910 -35.612 1.00 54.41 265 SER A C 1
ATOM 2094 O O . SER A 1 265 ? -0.043 22.687 -35.039 1.00 54.41 265 SER A O 1
ATOM 2096 N N . PHE A 1 266 ? 1.488 22.103 -36.568 1.00 48.88 266 PHE A N 1
ATOM 2097 C CA . PHE A 1 266 ? 0.767 20.914 -37.027 1.00 48.88 266 PHE A CA 1
ATOM 2098 C C . PHE A 1 266 ? 0.991 19.694 -36.116 1.00 48.88 266 PHE A C 1
ATOM 2100 O O . PHE A 1 266 ? 0.074 18.906 -35.915 1.00 48.88 266 PHE A O 1
ATOM 2107 N N . TRP A 1 267 ? 2.169 19.557 -35.494 1.00 45.59 267 TRP A N 1
ATOM 2108 C CA . TRP A 1 267 ? 2.473 18.408 -34.623 1.00 45.59 267 TRP A CA 1
ATOM 2109 C C . TRP A 1 267 ? 2.074 18.595 -33.151 1.00 45.59 267 TRP A C 1
ATOM 2111 O O . TRP A 1 267 ? 1.994 17.614 -32.420 1.00 45.59 267 TRP A O 1
ATOM 2121 N N . SER A 1 268 ? 1.750 19.812 -32.708 1.00 53.25 268 SER A N 1
ATOM 2122 C CA . SER A 1 268 ? 1.309 20.089 -31.329 1.00 53.25 268 SER A CA 1
ATOM 2123 C C . SER A 1 268 ? -0.194 19.880 -31.089 1.00 53.25 268 SER A C 1
ATOM 2125 O O . SER A 1 268 ? -0.656 20.068 -29.969 1.00 53.25 268 SER A O 1
ATOM 2127 N N . ARG A 1 269 ? -0.961 19.455 -32.106 1.00 57.47 269 ARG A N 1
ATOM 2128 C CA . ARG A 1 269 ? -2.402 19.152 -31.991 1.00 57.47 269 ARG A CA 1
ATOM 2129 C C . ARG A 1 269 ? -2.749 17.663 -32.092 1.00 57.47 269 ARG A C 1
ATOM 2131 O O . ARG A 1 269 ? -3.926 17.328 -32.091 1.00 57.47 269 ARG A O 1
ATOM 2138 N N . LEU A 1 270 ? -1.745 16.784 -32.178 1.00 51.59 270 LEU A N 1
ATOM 2139 C CA . LEU A 1 270 ? -1.936 15.330 -32.289 1.00 51.59 270 LEU A CA 1
ATOM 2140 C C . LEU A 1 270 ? -1.459 14.540 -31.053 1.00 51.59 270 LEU A C 1
ATOM 2142 O O . LEU A 1 270 ? -1.548 13.319 -31.044 1.00 51.59 270 LEU A O 1
ATOM 2146 N N . ILE A 1 271 ? -0.952 15.215 -30.014 1.00 53.06 271 ILE A N 1
ATOM 2147 C CA . ILE A 1 271 ? -0.520 14.601 -28.742 1.00 53.06 271 ILE A CA 1
ATOM 2148 C C . ILE A 1 271 ? -1.112 15.414 -27.581 1.00 53.06 271 ILE A C 1
ATOM 2150 O O . ILE A 1 271 ? -0.403 16.038 -26.796 1.00 53.06 271 ILE A O 1
ATOM 2154 N N . GLY A 1 272 ? -2.439 15.493 -27.536 1.00 50.25 272 GLY A N 1
ATOM 2155 C CA . GLY A 1 272 ? -3.166 16.269 -26.534 1.00 50.25 272 GLY A CA 1
ATOM 2156 C C . GLY A 1 272 ? -4.670 16.224 -26.771 1.00 50.25 272 GLY A C 1
ATOM 2157 O O . GLY A 1 272 ? -5.271 17.252 -27.073 1.00 50.25 272 GLY A O 1
ATOM 2158 N N . GLY A 1 273 ? -5.235 15.021 -26.690 1.00 40.44 273 GLY A N 1
ATOM 2159 C CA . GLY A 1 273 ? -6.664 14.721 -26.692 1.00 40.44 273 GLY A CA 1
ATOM 2160 C C . GLY A 1 273 ? -6.877 13.429 -25.929 1.00 40.44 273 GLY A C 1
ATOM 2161 O O . GLY A 1 273 ? -6.187 12.454 -26.299 1.00 40.44 273 GLY A O 1
#

Radius of gyration: 47.42 Å; Cα contacts (8 Å, |Δi|>4): 75; chains: 1; bounding box: 83×98×158 Å

Mean predicted aligned error: 23.36 Å

Sequence (273 aa):
MTNDPSLASAGQSNLYRPAEVAQLLGISAATLRRWSNRFADFLVLNDGTSEGGSHRRYTSDDVAVLQRVQELLDQGLTYEQVAEQLTQDLVSTEPDDSDAVIIDNAEESVAGEDNVQDQELPPDSDEHLPAEVLPPAARFLQDAVKNLTDTQQIILNSQIASRDLMGVMIQDNLNLKGENTDLRERMLELERELGEQRRYHGDYRERMETRVRVLEDAVSKLMASQRSPTPPPQQPQQPYGSPPPTYPQQYQQPYAAPQQQERRSFWSRLIGG

Solvent-accessible surface area (backbone atoms only — not comparable to full-atom values): 17606 Å² total; per-residue (Å²): 138,84,86,77,92,84,84,84,84,84,77,76,83,49,69,37,48,60,71,56,50,18,59,74,73,72,47,53,64,67,56,46,56,52,48,57,64,74,46,43,93,80,40,76,68,46,70,45,86,45,98,88,62,66,57,58,29,36,38,62,65,38,50,52,53,52,50,49,51,48,56,43,47,74,73,67,49,50,78,66,57,48,51,53,50,56,51,50,57,59,63,69,66,62,83,76,92,78,79,85,82,79,87,84,80,82,88,85,88,82,88,82,87,88,87,83,89,80,92,87,84,88,82,89,77,92,86,76,80,76,84,73,72,66,55,70,70,57,50,54,49,50,50,51,51,49,51,50,51,52,50,50,51,51,52,52,51,52,50,52,53,53,51,52,50,50,49,52,53,52,50,51,51,53,50,52,50,50,52,53,50,53,48,51,52,53,49,54,52,50,54,48,51,54,50,50,51,52,49,52,53,49,55,51,48,53,53,48,53,51,53,50,52,54,50,52,50,54,49,49,53,55,53,53,73,68,52,73,82,76,74,78,84,80,73,79,85,75,82,91,84,77,82,83,83,85,73,80,95,79,81,91,71,83,84,75,76,84,72,89,70,68,76,6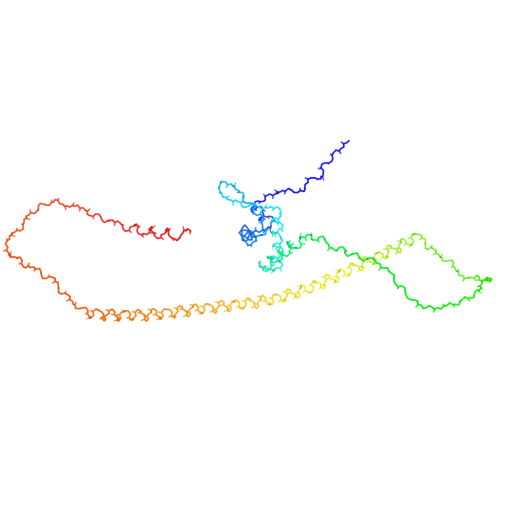9,67,64,68,70,70,77,77,78,131

Secondary structure (DSSP, 8-state):
------S--S-----B-HHHHHHHTT--HHHHHHHHHHSGGGS--B----TT----BB-HHHHHHHHHHHHHHHTT--HHHHHHHHHHHHHTTS-----------------------------------------HHHHHHHHHHHHHHHHHHHHHHHHHHHHHHHHHHHHHHHHHHHHHHHHHHHHHHHHHHHHHHHHHHHHHHHHHHHHHHHHHHHHHHHHHHHS--PPPP----PPP--PPP---S------PPPPTTGGGSSGGGSS--

Nearest PDB structures (foldseek):
  2rdp-assembly1_A-2  TM=4.595E-01  e=1.113E-01  Geobacillus stearothermophilus
  3fm5-assembly3_D  TM=4.580E-01  e=1.188E-01  Rhodococcus jostii RHA1
  1r22-assembly1_B  TM=5.332E-01  e=3.167E-01  Synechococcus elongatus PCC 7942 = FACHB-805
  8oz0-assembly1_J  TM=3.262E-01  e=6.402E+00  Homo sapiens

pLDDT: mean 71.58, std 20.97, range [34.44, 98.38]

Foldseek 3Di:
DDDDPPPPPDDPQDWAFLVRLCVVLVHDSVVSVVCCVLCVVVFPFDQPPDPPHRGTTGGPVNSVLVNQLVVVVVVVDDSVVSNVVSVVVVVVPPDPPDDDPDDDDDDDDDDDDDDDDDDDDDDDDDDDDDPPPPPVVVVVVVVVVVVVVVVVVVVVVVVVVVVVVVVVVVVVVVVVVVVVVVVVVVVVVVVVVVVVVVVVVVVVVVVVVVVVVVVVVVVVVVVVVVDDPDPDPPDPDDDDDDDDDDDPPDDPDDPDDDDPPPPVVPVVVPPDD